Protein 5H28 (pdb70)

InterPro domains:
  IPR000648 Oxysterol-binding protein [PF01237] (800-1177)
  IPR000648 Oxysterol-binding protein [PTHR10972] (283-1175)
  IPR001849 Pleckstrin homology domain [PF00169] (283-379)
  IPR001849 Pleckstrin homology domain [PS50003] (281-379)
  IPR001849 Pleckstrin homology domain [SM00233] (282-381)
  IPR002110 Ankyrin repeat [PF00023] (197-227)
  IPR002110 Ankyrin repeat [PF13637] (85-117)
  IPR002110 Ankyrin repeat [PS50088] (96-118)
  IPR002110 Ankyrin repeat [PS50088] (196-228)
  IPR002110 Ankyrin repeat [SM00248] (96-124)
  IPR002110 Ankyrin repeat [SM00248] (196-225)
  IPR011993 PH-like domain superfamily [G3DSA:2.30.29.30] (284-388)
  IPR018494 Oxysterol-binding protein, conserved site [PS01013] (898-908)
  IPR036770 Ankyrin repeat-containing domain superfamily [G3DSA:1.25.40.20] (16-152)
  IPR036770 Ankyrin repeat-containing domain superfamily [G3DSA:1.25.40.20] (178-266)
  IPR036770 Ankyrin repeat-containing domain superfamily [SSF48403] (22-242)
  IPR037239 Oxysterol-binding protein superfamily [SSF144000] (794-1188)

GO terms:
  GO:0071561 nucleus-vacuole junction (C, IDA)
  GO:0000138 Golgi trans cisterna (C, IDA)
  GO:0005635 nuclear envelope (C, IDA)
  GO:0005769 early endosome (C, IDA)
  GO:0005783 endoplasmic reticulum (C, IDA)
  GO:0008289 lipid binding (F, IDA)
  GO:0015918 sterol transport (P, IDA)
  GO:0120015 sterol transfer activity (F, IDA)
  GO:0034727 piecemeal microautophagy of the nucleus (P, IGI)
  GO:0015918 sterol transport (P, IGI)
  GO:0030011 maintenance of cell polarity (P, IGI)
  GO:0006887 exocytosis (P, IGI)
  GO:0006897 endocytosis (P, IGI)
  GO:0000139 Golgi membrane (C, EXP)
  GO:0005640 nuclear outer membrane (C, EXP)
  GO:0005774 vacuolar membrane (C, EXP)
  GO:0005789 endoplasmic reticulum membrane (C, EXP)
  GO:0005515 protein binding (F, IPI)

B-factor: mean 14.27, std 8.03, range [3.85, 65.85]

Nearest PDB structures (foldseek):
  5h28-assembly1_A  TM=1.004E+00  e=1.445E-38  Saccharomyces cerevisiae S288C
  5h2c-assembly1_A  TM=9.234E-01  e=1.841E-28  Saccharomyces cerevisiae S288C
  5h2a-assembly3_B  TM=9.478E-01  e=2.230E-23  Kluyveromyces lactis NRRL Y-1140
  5h2a-assembly3_A  TM=9.270E-01  e=1.848E-23  Kluyveromyces lactis NRRL Y-1140
  3b95-assembly2_B  TM=4.350E-01  e=4.365E-05  Homo sapiens

Foldseek 3Di:
DLVVVLVVLLVQQQVADQVSNVVCCLPPLDDLPDPSSVVNLLCSLLSNLVHHDPVNNVCCCVQAADPVDDDSNRHHHQQQRQDPQQDGSLLSNQLVVVLVVNVVLLPDPQHAQCRAGNVRDGSLVNHPPVVSSVVNVVSLVVVLLVLLVQCCVCVVVVPVVSNCVSLVRPNCVPSPDQLAQRPPPQWHPLLVVLLVLVVVVNVVSLVSDHAQQRAGPVRDGSLVNQPPDDDQDCVVVVVCNSSNVSNVVSVVSNVVVPDHDDD

Secondary structure (DSSP, 8-state):
-HHHHHHHHHHHHHHT-HHHHHHHHHHHS--TT-HHHHHHHHTHHHHHHHHS-HHHHHHHHHHHT-TTS--TT-----TT---TTS--HHHHHHHTT-HHHHHHHHTSTT--TT---TTS--GGGG-SSHHHHHHHHHHHHHHHHHHHHHHHHHHHTT-HHHHHHHHT-TTHHHH--TTSPPTTT---HHHHHHHHT-HHHHHHHHHTT--TT---TTS--GGGGS--------TT-GGGHHHHHHHHHHHHHHHH--S----

Organism: Saccharomyces cerevisiae (strain ATCC 204508 / S288c) (NCBI:txid559292)

Solvent-accessible surface area: 14180 Å² total; per-residue (Å²): 94,80,99,108,11,80,124,57,0,15,79,8,1,134,128,23,44,18,90,64,0,54,70,23,0,114,120,91,4,88,76,80,119,41,86,45,5,42,83,4,3,70,46,0,5,8,32,0,0,79,48,2,59,65,66,2,0,95,55,0,6,91,64,2,16,43,111,127,72,134,34,62,8,92,19,84,8,71,2,26,35,112,36,113,93,0,13,4,0,2,2,25,0,0,140,75,55,50,21,76,0,0,26,31,0,12,94,25,133,80,5,23,5,14,25,84,9,90,77,141,59,41,1,38,98,36,16,175,62,135,109,11,13,96,41,6,97,75,62,42,56,68,57,51,55,113,2,6,102,68,10,33,64,1,20,97,112,103,64,56,49,56,0,80,76,4,40,84,28,95,15,7,70,130,26,22,82,18,13,23,121,24,92,135,68,18,32,2,8,2,1,49,7,1,87,138,87,20,14,109,0,0,96,23,0,27,126,61,39,0,3,7,69,32,130,11,128,126,34,84,34,0,58,69,43,8,149,182,30,121,80,95,85,67,58,134,38,96,182,33,31,74,1,2,66,1,49,72,17,0,50,134,11,50,174,101,39,109,106,90,54,134,141

Radius of gyration: 24.13 Å; Cα contacts (8 Å, |Δi|>4): 314; chains: 1; bounding box: 48×74×37 Å

CATH classification: 1.25.40.20 (+1 more: 1.25.40.20)

Sequence (263 aa):
SKPLLKLKLLDALRQGSFPNLQDLLKKQFQPLDDPNVQQVLHLMLHYAVQVAPMAVIKEIVHHWVSTTNTTFLNIHLDLNERDSNGNTPLHIAAYQSRGDIVAFLLDQPTINDCVLNNSHLQAIEMCKNLNIAQMMQVKRSTYVAETAQEFRTAFNNRDFGHLESILSSPRNAELLDINGMDPETGDTVLHEFVKKRDVIMCRWLLEHGADPFKRDRKGKLPIELVRKVNENDTATNTKIAIDIELKKLLERATREQSVIDVT

Structure (mmCIF, N/CA/C/O backbone):
data_5H28
#
_entry.id   5H28
#
_cell.length_a   29.465
_cell.length_b   72.202
_cell.length_c   49.008
_cell.angle_alpha   90.00
_cell.angle_beta   93.53
_cell.angle_gamma   90.00
#
_symmetry.space_group_name_H-M   'P 1 21 1'
#
loop_
_entity.id
_entity.type
_entity.pdbx_description
1 polymer 'Oxysterol-binding protein homolog 1'
2 water water
#
loop_
_atom_site.group_PDB
_atom_site.id
_atom_site.type_symbol
_atom_site.label_atom_id
_atom_site.label_alt_id
_atom_site.label_comp_id
_atom_site.label_asym_id
_atom_site.label_entity_id
_atom_site.label_seq_id
_atom_site.pdbx_PDB_ins_code
_atom_site.Cartn_x
_atom_site.Cartn_y
_atom_site.Cartn_z
_atom_site.occupancy
_atom_site.B_iso_or_equiv
_atom_site.auth_seq_id
_atom_site.auth_comp_id
_atom_site.auth_asym_id
_atom_site.auth_atom_id
_atom_site.pdbx_PDB_model_num
ATOM 1 N N . SER A 1 1 ? 5.047 33.275 -8.374 1.00 31.68 12 SER A N 1
ATOM 2 C CA . SER A 1 1 ? 4.745 33.582 -6.955 1.00 29.82 12 SER A CA 1
ATOM 3 C C . SER A 1 1 ? 5.486 32.648 -6.009 1.00 28.67 12 SER A C 1
ATOM 4 O O . SER A 1 1 ? 5.858 33.042 -4.903 1.00 27.37 12 SER A O 1
ATOM 7 N N . LYS A 1 2 ? 5.685 31.402 -6.428 1.00 26.51 13 LYS A N 1
ATOM 8 C CA . LYS A 1 2 ? 6.410 30.451 -5.591 1.00 24.40 13 LYS A CA 1
ATOM 9 C C . LYS A 1 2 ? 7.867 30.890 -5.480 1.00 23.26 13 LYS A C 1
ATOM 10 O O . LYS A 1 2 ? 8.435 30.898 -4.389 1.00 20.69 13 LYS A O 1
ATOM 16 N N . PRO A 1 3 ? 8.498 31.250 -6.612 1.00 21.41 14 PRO A N 1
ATOM 17 C CA . PRO A 1 3 ? 9.896 31.687 -6.561 1.00 20.63 14 PRO A CA 1
ATOM 18 C C . PRO A 1 3 ? 10.051 32.875 -5.617 1.00 19.11 14 PRO A C 1
ATOM 19 O O . PRO A 1 3 ? 11.053 33.000 -4.915 1.00 18.08 14 PRO A O 1
ATOM 23 N N . LEU A 1 4 ? 9.049 33.747 -5.602 1.00 17.62 15 LEU A N 1
ATOM 24 C CA . LEU A 1 4 ? 9.088 34.914 -4.734 1.00 17.57 15 LEU A CA 1
ATOM 25 C C . LEU A 1 4 ? 9.025 34.480 -3.274 1.00 17.11 15 LEU A C 1
ATOM 26 O O . LEU A 1 4 ? 9.770 34.987 -2.437 1.00 16.28 15 LEU A O 1
ATOM 31 N N . LEU A 1 5 ? 8.145 33.533 -2.970 1.00 15.95 16 LEU A N 1
ATOM 32 C CA . LEU A 1 5 ? 8.011 33.047 -1.601 1.00 14.71 16 LEU A CA 1
ATOM 33 C C . LEU A 1 5 ? 9.276 32.343 -1.118 1.00 13.95 16 LEU A C 1
ATOM 34 O O . LEU A 1 5 ? 9.657 32.471 0.045 1.00 13.10 16 LEU A O 1
ATOM 39 N N . LYS A 1 6 ? 9.924 31.605 -2.013 1.00 13.73 17 LYS A N 1
ATOM 40 C CA . LYS A 1 6 ? 11.148 30.888 -1.674 1.00 13.55 17 LYS A CA 1
ATOM 41 C C . LYS A 1 6 ? 12.284 31.855 -1.352 1.00 13.47 17 LYS A C 1
ATOM 42 O O . LYS A 1 6 ? 13.001 31.676 -0.368 1.00 11.76 17 LYS A O 1
ATOM 48 N N . LEU A 1 7 ? 12.443 32.879 -2.184 1.00 12.16 18 LEU A N 1
ATOM 49 C CA . LEU A 1 7 ? 13.491 33.874 -1.980 1.00 12.22 18 LEU A CA 1
ATOM 50 C C . LEU A 1 7 ? 13.248 34.625 -0.672 1.00 10.89 18 LEU A C 1
ATOM 51 O O . LEU A 1 7 ? 14.184 34.912 0.076 1.00 11.81 18 LEU A O 1
ATOM 56 N N . LYS A 1 8 ? 11.983 34.939 -0.413 1.00 9.79 19 LYS A N 1
ATOM 57 C CA . LYS A 1 8 ? 11.574 35.651 0.793 1.00 10.09 19 LYS A CA 1
ATOM 58 C C . LYS A 1 8 ? 11.898 34.831 2.038 1.00 9.17 19 LYS A C 1
ATOM 59 O O . LYS A 1 8 ? 12.445 35.343 3.016 1.00 8.95 19 LYS A O 1
ATOM 65 N N . LEU A 1 9 ? 11.554 33.549 1.996 1.00 8.44 20 LEU A N 1
ATOM 66 C CA . LEU A 1 9 ? 11.798 32.669 3.127 1.00 8.86 20 LEU A CA 1
ATOM 67 C C . LEU A 1 9 ? 13.287 32.472 3.378 1.00 9.01 20 LEU A C 1
ATOM 68 O O . LEU A 1 9 ? 13.745 32.536 4.523 1.00 8.71 20 LEU A O 1
ATOM 73 N N . LEU A 1 10 ? 14.047 32.233 2.312 1.00 8.18 21 LEU A N 1
ATOM 74 C CA . LEU A 1 10 ? 15.483 32.039 2.452 1.00 8.34 21 LEU A CA 1
ATOM 75 C C . LEU A 1 10 ? 16.153 33.281 3.035 1.00 8.05 21 LEU A C 1
ATOM 76 O O . LEU A 1 10 ? 17.085 33.172 3.830 1.00 8.26 21 LEU A O 1
ATOM 81 N N . ASP A 1 11 ? 15.666 34.460 2.656 1.00 8.21 22 ASP A N 1
ATOM 82 C CA . ASP A 1 11 ? 16.241 35.708 3.147 1.00 9.19 22 ASP A CA 1
ATOM 83 C C . ASP A 1 11 ? 16.059 35.817 4.655 1.00 9.16 22 ASP A C 1
ATOM 84 O O . ASP A 1 11 ? 16.988 36.181 5.381 1.00 10.45 22 ASP A O 1
ATOM 89 N N . ALA A 1 12 ? 14.861 35.491 5.127 1.00 8.25 23 ALA A N 1
ATOM 90 C CA . ALA A 1 12 ? 14.568 35.546 6.554 1.00 8.46 23 ALA A CA 1
ATOM 91 C C . ALA A 1 12 ? 15.371 34.488 7.315 1.00 8.49 23 ALA A C 1
ATOM 92 O O . ALA A 1 12 ? 15.883 34.747 8.407 1.00 9.47 23 ALA A O 1
ATOM 94 N N . LEU A 1 13 ? 15.484 33.297 6.739 1.00 8.02 24 LEU A N 1
ATOM 95 C CA . LEU A 1 13 ? 16.224 32.228 7.394 1.00 7.50 24 LEU A CA 1
ATOM 96 C C . LEU A 1 13 ? 17.705 32.561 7.524 1.00 8.87 24 LEU A C 1
ATOM 97 O O . LEU A 1 13 ? 18.314 32.287 8.563 1.00 9.70 24 LEU A O 1
ATOM 102 N N . ARG A 1 14 ? 18.286 33.158 6.487 1.00 10.19 25 ARG A N 1
ATOM 103 C CA . ARG A 1 14 ? 19.700 33.513 6.533 1.00 12.57 25 ARG A CA 1
ATOM 104 C C . ARG A 1 14 ? 19.971 34.554 7.607 1.00 13.27 25 ARG A C 1
ATOM 105 O O . ARG A 1 14 ? 21.028 34.538 8.242 1.00 15.54 25 ARG A O 1
ATOM 113 N N . GLN A 1 15 ? 19.019 35.460 7.811 1.00 14.00 26 GLN A N 1
ATOM 114 C CA . GLN A 1 15 ? 19.181 36.496 8.821 1.00 15.69 26 GLN A CA 1
ATOM 115 C C . GLN A 1 15 ? 19.256 35.903 10.224 1.00 15.78 26 GLN A C 1
ATOM 116 O O . GLN A 1 15 ? 19.777 36.529 11.144 1.00 15.72 26 GLN A O 1
ATOM 122 N N . GLY A 1 16 ? 18.719 34.697 10.379 1.00 14.37 27 GLY A N 1
ATOM 123 C CA . GLY A 1 16 ? 18.789 33.996 11.651 1.00 13.54 27 GLY A CA 1
ATOM 124 C C . GLY A 1 16 ? 17.946 34.373 12.858 1.00 12.24 27 GLY A C 1
ATOM 125 O O . GLY A 1 16 ? 18.260 33.940 13.966 1.00 14.60 27 GLY A O 1
ATOM 126 N N . SER A 1 17 ? 16.893 35.161 12.679 1.00 11.08 28 SER A N 1
ATOM 127 C CA . SER A 1 17 ? 16.041 35.533 13.807 1.00 9.58 28 SER A CA 1
ATOM 128 C C . SER A 1 17 ? 14.714 34.783 13.766 1.00 9.46 28 SER A C 1
ATOM 129 O O . SER A 1 17 ? 13.931 34.959 12.833 1.00 10.66 28 SER A O 1
ATOM 132 N N . PHE A 1 18 ? 14.446 33.947 14.767 1.00 9.46 29 PHE A N 1
ATOM 133 C CA . PHE A 1 18 ? 13.178 33.230 14.761 1.00 9.86 29 PHE A CA 1
ATOM 134 C C . PHE A 1 18 ? 12.002 34.187 14.949 1.00 11.07 29 PHE A C 1
ATOM 135 O O . PHE A 1 18 ? 10.994 34.070 14.260 1.00 8.58 29 PHE A O 1
ATOM 143 N N . PRO A 1 19 ? 12.105 35.141 15.892 1.00 10.86 30 PRO A N 1
ATOM 144 C CA . PRO A 1 19 ? 10.982 36.066 16.073 1.00 11.73 30 PRO A CA 1
ATOM 145 C C . PRO A 1 19 ? 10.602 36.757 14.760 1.00 10.63 30 PRO A C 1
ATOM 146 O O . PRO A 1 19 ? 9.420 36.925 14.451 1.00 11.27 30 PRO A O 1
ATOM 150 N N . ASN A 1 20 ? 11.612 37.147 13.988 1.00 10.70 31 ASN A N 1
ATOM 151 C CA . ASN A 1 20 ? 11.386 37.807 12.703 1.00 10.81 31 ASN A CA 1
ATOM 152 C C . ASN A 1 20 ? 10.727 36.853 11.705 1.00 10.44 31 ASN A C 1
ATOM 153 O O . ASN A 1 20 ? 9.834 37.243 10.952 1.00 10.83 31 ASN A O 1
ATOM 158 N N . LEU A 1 21 ? 11.178 35.601 11.701 1.00 9.28 32 LEU A N 1
ATOM 159 C CA . LEU A 1 21 ? 10.622 34.587 10.810 1.00 8.39 32 LEU A CA 1
ATOM 160 C C . LEU A 1 21 ? 9.148 34.358 11.138 1.00 9.74 32 LEU A C 1
ATOM 161 O O . LEU A 1 21 ? 8.301 34.303 10.249 1.00 10.27 32 LEU A O 1
ATOM 166 N N . GLN A 1 22 ? 8.857 34.226 12.428 1.00 10.34 33 GLN A N 1
ATOM 167 C CA . GLN A 1 22 ? 7.502 33.993 12.907 1.00 14.06 33 GLN A CA 1
ATOM 168 C C . GLN A 1 22 ? 6.560 35.098 12.437 1.00 14.17 33 GLN A C 1
ATOM 169 O O . GLN A 1 22 ? 5.449 34.826 11.975 1.00 14.72 33 GLN A O 1
ATOM 175 N N . ASP A 1 23 ? 7.009 36.344 12.545 1.00 13.93 34 ASP A N 1
ATOM 176 C CA . ASP A 1 23 ? 6.195 37.474 12.122 1.00 15.79 34 ASP A CA 1
ATOM 177 C C . ASP A 1 23 ? 6.027 37.490 10.605 1.00 14.23 34 ASP A C 1
ATOM 178 O O . ASP A 1 23 ? 4.950 37.796 10.096 1.00 14.19 34 ASP A O 1
ATOM 183 N N . LEU A 1 24 ? 7.092 37.152 9.887 1.00 12.85 35 LEU A N 1
ATOM 184 C CA . LEU A 1 24 ? 7.064 37.124 8.430 1.00 12.53 35 LEU A CA 1
ATOM 185 C C . LEU A 1 24 ? 6.020 36.123 7.934 1.00 13.00 35 LEU A C 1
ATOM 186 O O . LEU A 1 24 ? 5.218 36.428 7.049 1.00 11.29 35 LEU A O 1
ATOM 191 N N . LEU A 1 25 ? 6.031 34.927 8.509 1.00 12.51 36 LEU A N 1
ATOM 192 C CA . LEU A 1 25 ? 5.078 33.891 8.125 1.00 13.70 36 LEU A CA 1
ATOM 193 C C . LEU A 1 25 ? 3.655 34.310 8.480 1.00 14.42 36 LEU A C 1
ATOM 194 O O . LEU A 1 25 ? 2.727 34.153 7.686 1.00 12.22 36 LEU A O 1
ATOM 199 N N . LYS A 1 26 ? 3.495 34.852 9.680 1.00 14.09 37 LYS A N 1
ATOM 200 C CA . LYS A 1 26 ? 2.195 35.283 10.169 1.00 16.86 37 LYS A CA 1
ATOM 201 C C . LYS A 1 26 ? 1.544 36.362 9.303 1.00 17.13 37 LYS A C 1
ATOM 202 O O . LYS A 1 26 ? 0.326 36.373 9.141 1.00 19.27 37 LYS A O 1
ATOM 208 N N . LYS A 1 27 ? 2.348 37.257 8.736 1.00 17.32 38 LYS A N 1
ATOM 209 C CA . LYS A 1 27 ? 1.806 38.343 7.919 1.00 18.78 38 LYS A CA 1
ATOM 210 C C . LYS A 1 27 ? 1.933 38.204 6.403 1.00 18.18 38 LYS A C 1
ATOM 211 O O . LYS A 1 27 ? 1.086 38.705 5.661 1.00 19.71 38 LYS A O 1
ATOM 217 N N . GLN A 1 28 ? 2.976 37.529 5.932 1.00 17.49 39 GLN A N 1
ATOM 218 C CA . GLN A 1 28 ? 3.171 37.401 4.493 1.00 17.76 39 GLN A CA 1
ATOM 219 C C . GLN A 1 28 ? 2.871 36.040 3.879 1.00 17.91 39 GLN A C 1
ATOM 220 O O . GLN A 1 28 ? 2.592 35.949 2.683 1.00 18.72 39 GLN A O 1
ATOM 226 N N . PHE A 1 29 ? 2.922 34.981 4.677 1.00 17.60 40 PHE A N 1
ATOM 227 C CA . PHE A 1 29 ? 2.609 33.657 4.149 1.00 18.89 40 PHE A CA 1
ATOM 228 C C . PHE A 1 29 ? 1.140 33.345 4.395 1.00 20.07 40 PHE A C 1
ATOM 229 O O . PHE A 1 29 ? 0.791 32.447 5.158 1.00 21.20 40 PHE A O 1
ATOM 237 N N . GLN A 1 30 ? 0.290 34.119 3.730 1.00 22.66 41 GLN A N 1
ATOM 238 C CA . GLN A 1 30 ? -1.155 33.989 3.833 1.00 24.63 41 GLN A CA 1
ATOM 239 C C . GLN A 1 30 ? -1.719 34.169 2.422 1.00 24.54 41 GLN A C 1
ATOM 240 O O . GLN A 1 30 ? -1.100 34.822 1.585 1.00 24.61 41 GLN A O 1
ATOM 246 N N . PRO A 1 31 ? -2.903 33.598 2.136 1.00 24.05 42 PRO A N 1
ATOM 247 C CA . PRO A 1 31 ? -3.731 32.796 3.041 1.00 24.22 42 PRO A CA 1
ATOM 248 C C . PRO A 1 31 ? -3.243 31.356 3.151 1.00 23.50 42 PRO A C 1
ATOM 249 O O . PRO A 1 31 ? -2.323 30.947 2.443 1.00 24.45 42 PRO A O 1
ATOM 253 N N . LEU A 1 32 ? -3.873 30.591 4.037 1.00 23.70 43 LEU A N 1
ATOM 254 C CA . LEU A 1 32 ? -3.504 29.198 4.256 1.00 23.18 43 LEU A CA 1
ATOM 255 C C . LEU A 1 32 ? -3.879 28.307 3.076 1.00 23.06 43 LEU A C 1
ATOM 256 O O . LEU A 1 32 ? -3.315 27.224 2.910 1.00 22.62 43 LEU A O 1
ATOM 261 N N . ASP A 1 33 ? -4.820 28.757 2.252 1.00 21.77 44 ASP A N 1
ATOM 262 C CA . ASP A 1 33 ? -5.254 27.953 1.117 1.00 20.67 44 ASP A CA 1
ATOM 263 C C . ASP A 1 33 ? -4.554 28.259 -0.202 1.00 19.87 44 ASP A C 1
ATOM 264 O O . ASP A 1 33 ? -5.014 27.843 -1.264 1.00 19.59 44 ASP A O 1
ATOM 269 N N . ASP A 1 34 ? -3.443 28.987 -0.141 1.00 18.93 45 ASP A N 1
ATOM 270 C CA . ASP A 1 34 ? -2.694 29.290 -1.355 1.00 18.60 45 ASP A CA 1
ATOM 271 C C . ASP A 1 34 ? -1.719 28.135 -1.567 1.00 17.68 45 ASP A C 1
ATOM 272 O O . ASP A 1 34 ? -0.886 27.854 -0.707 1.00 15.77 45 ASP A O 1
ATOM 277 N N . PRO A 1 35 ? -1.815 27.448 -2.715 1.00 16.40 46 PRO A N 1
ATOM 278 C CA . PRO A 1 35 ? -0.940 26.315 -3.033 1.00 15.68 46 PRO A CA 1
ATOM 279 C C . PRO A 1 35 ? 0.553 26.616 -2.918 1.00 14.97 46 PRO A C 1
ATOM 280 O O . PRO A 1 35 ? 1.312 25.823 -2.361 1.00 13.12 46 PRO A O 1
ATOM 284 N N . ASN A 1 36 ? 0.971 27.758 -3.454 1.00 15.80 47 ASN A N 1
ATOM 285 C CA . ASN A 1 36 ? 2.377 28.139 -3.409 1.00 15.24 47 ASN A CA 1
ATOM 286 C C . ASN A 1 36 ? 2.842 28.340 -1.979 1.00 14.74 47 ASN A C 1
ATOM 287 O O . ASN A 1 36 ? 3.942 27.924 -1.614 1.00 14.09 47 ASN A O 1
ATOM 292 N N . VAL A 1 37 ? 2.004 28.983 -1.174 1.00 12.22 48 VAL A N 1
ATOM 293 C CA . VAL A 1 37 ? 2.324 29.220 0.226 1.00 11.59 48 VAL A CA 1
ATOM 294 C C . VAL A 1 37 ? 2.540 27.885 0.927 1.00 11.24 48 VAL A C 1
ATOM 295 O O . VAL A 1 37 ? 3.526 27.698 1.635 1.00 10.47 48 VAL A O 1
ATOM 299 N N . GLN A 1 38 ? 1.616 26.955 0.714 1.00 10.13 49 GLN A N 1
ATOM 300 C CA . GLN A 1 38 ? 1.708 25.634 1.320 1.00 10.66 49 GLN A CA 1
ATOM 301 C C . GLN A 1 38 ? 2.951 24.876 0.864 1.00 8.76 49 GLN A C 1
ATOM 302 O O . GLN A 1 38 ? 3.671 24.304 1.676 1.00 8.14 49 GLN A O 1
ATOM 308 N N . GLN A 1 39 ? 3.204 24.878 -0.439 1.00 9.76 50 GLN A N 1
ATOM 309 C CA . GLN A 1 39 ? 4.347 24.163 -0.979 1.00 10.92 50 GLN A CA 1
ATOM 310 C C . GLN A 1 39 ? 5.687 24.653 -0.447 1.00 10.59 50 GLN A C 1
ATOM 311 O O . GLN A 1 39 ? 6.577 23.847 -0.172 1.00 9.72 50 GLN A O 1
ATOM 317 N N . VAL A 1 40 ? 5.837 25.965 -0.301 1.00 8.79 51 VAL A N 1
ATOM 318 C CA . VAL A 1 40 ? 7.087 26.513 0.208 1.00 8.90 51 VAL A CA 1
ATOM 319 C C . VAL A 1 40 ? 7.232 26.240 1.703 1.00 7.55 51 VAL A C 1
ATOM 320 O O . VAL A 1 40 ? 8.332 25.953 2.177 1.00 8.48 51 VAL A O 1
ATOM 324 N N . LEU A 1 41 ? 6.129 26.328 2.446 1.00 8.07 52 LEU A N 1
ATOM 325 C CA . LEU A 1 41 ? 6.167 26.061 3.882 1.00 8.96 52 LEU A CA 1
ATOM 326 C C . LEU A 1 41 ? 6.566 24.611 4.144 1.00 8.69 52 LEU A C 1
ATOM 327 O O . LEU A 1 41 ? 7.284 24.331 5.102 1.00 8.68 52 LEU A O 1
ATOM 332 N N . HIS A 1 42 ? 6.105 23.691 3.297 1.00 7.37 53 HIS A N 1
ATOM 333 C CA . HIS A 1 42 ? 6.451 22.278 3.450 1.00 9.09 53 HIS A CA 1
ATOM 334 C C . HIS A 1 42 ? 7.954 22.041 3.295 1.00 8.30 53 HIS A C 1
ATOM 335 O O . HIS A 1 42 ? 8.484 21.049 3.789 1.00 9.02 53 HIS A O 1
ATOM 342 N N . LEU A 1 43 ? 8.640 22.947 2.606 1.00 8.27 54 LEU A N 1
ATOM 343 C CA . LEU A 1 43 ? 10.080 22.804 2.407 1.00 7.86 54 LEU A CA 1
ATOM 344 C C . LEU A 1 43 ? 10.887 23.722 3.316 1.00 7.13 54 LEU A C 1
ATOM 345 O O . LEU A 1 43 ? 12.108 23.792 3.209 1.00 6.88 54 LEU A O 1
ATOM 350 N N . MET A 1 44 ? 10.209 24.414 4.228 1.00 6.43 55 MET A N 1
ATOM 351 C CA . MET A 1 44 ? 10.902 25.331 5.119 1.00 7.31 55 MET A CA 1
ATOM 352 C C . MET A 1 44 ? 12.003 24.688 5.954 1.00 6.87 55 MET A C 1
ATOM 353 O O . MET A 1 44 ? 13.079 25.266 6.107 1.00 5.99 55 MET A O 1
ATOM 358 N N . LEU A 1 45 ? 11.751 23.499 6.491 1.00 5.23 56 LEU A N 1
ATOM 359 C CA . LEU A 1 45 ? 12.770 22.838 7.295 1.00 6.23 56 LEU A CA 1
ATOM 360 C C . LEU A 1 45 ? 13.985 22.480 6.436 1.00 5.48 56 LEU A C 1
ATOM 361 O O . LEU A 1 45 ? 15.120 22.550 6.910 1.00 6.29 56 LEU A O 1
ATOM 366 N N . HIS A 1 46 ? 13.752 22.104 5.178 1.00 6.10 57 HIS A N 1
ATOM 367 C CA . HIS A 1 46 ? 14.858 21.790 4.275 1.00 6.25 57 HIS A CA 1
ATOM 368 C C . HIS A 1 46 ? 15.714 23.039 4.108 1.00 6.28 57 HIS A C 1
ATOM 369 O O . HIS A 1 46 ? 16.938 22.996 4.234 1.00 6.72 57 HIS A O 1
ATOM 376 N N . TYR A 1 47 ? 15.060 24.155 3.809 1.00 6.21 58 TYR A N 1
ATOM 377 C CA . TYR A 1 47 ? 15.782 25.399 3.603 1.00 4.88 58 TYR A CA 1
ATOM 378 C C . TYR A 1 47 ? 16.477 25.885 4.866 1.00 5.66 58 TYR A C 1
ATOM 379 O O . TYR A 1 47 ? 17.564 26.451 4.797 1.00 7.20 58 TYR A O 1
ATOM 388 N N . ALA A 1 48 ? 15.860 25.659 6.020 1.00 5.41 59 ALA A N 1
ATOM 389 C CA . ALA A 1 48 ? 16.463 26.086 7.274 1.00 5.63 59 ALA A CA 1
ATOM 390 C C . ALA A 1 48 ? 17.727 25.284 7.541 1.00 5.52 59 ALA A C 1
ATOM 391 O O . ALA A 1 48 ? 18.726 25.830 8.001 1.00 5.90 59 ALA A O 1
ATOM 393 N N . VAL A 1 49 ? 17.684 23.985 7.258 1.00 6.03 60 VAL A N 1
ATOM 394 C CA . VAL A 1 49 ? 18.854 23.139 7.462 1.00 7.54 60 VAL A CA 1
ATOM 395 C C . VAL A 1 49 ? 20.006 23.626 6.583 1.00 8.01 60 VAL A C 1
ATOM 396 O O . VAL A 1 49 ? 21.175 23.510 6.952 1.00 10.01 60 VAL A O 1
ATOM 400 N N . GLN A 1 50 ? 19.678 24.195 5.431 1.00 8.21 61 GLN A N 1
ATOM 401 C CA . GLN A 1 50 ? 20.711 24.672 4.527 1.00 7.88 61 GLN A CA 1
ATOM 402 C C . GLN A 1 50 ? 21.324 26.023 4.872 1.00 9.33 61 GLN A C 1
ATOM 403 O O . GLN A 1 50 ? 22.505 26.245 4.610 1.00 10.68 61 GLN A O 1
ATOM 409 N N . VAL A 1 51 ? 20.547 26.921 5.473 1.00 7.46 62 VAL A N 1
ATOM 410 C CA . VAL A 1 51 ? 21.071 28.258 5.744 1.00 8.81 62 VAL A CA 1
ATOM 411 C C . VAL A 1 51 ? 20.944 28.862 7.139 1.00 8.05 62 VAL A C 1
ATOM 412 O O . VAL A 1 51 ? 21.677 29.798 7.469 1.00 10.43 62 VAL A O 1
ATOM 416 N N . ALA A 1 52 ? 20.044 28.337 7.962 1.00 8.05 63 ALA A N 1
ATOM 417 C CA . ALA A 1 52 ? 19.798 28.919 9.279 1.00 7.89 63 ALA A CA 1
ATOM 418 C C . ALA A 1 52 ? 20.598 28.404 10.470 1.00 6.50 63 ALA A C 1
ATOM 419 O O . ALA A 1 52 ? 21.128 27.296 10.449 1.00 7.72 63 ALA A O 1
ATOM 421 N N . PRO A 1 53 ? 20.698 29.227 11.530 1.00 7.28 64 PRO A N 1
ATOM 422 C CA . PRO A 1 53 ? 21.422 28.867 12.751 1.00 7.66 64 PRO A CA 1
ATOM 423 C C . PRO A 1 53 ? 20.640 27.784 13.490 1.00 7.43 64 PRO A C 1
ATOM 424 O O . PRO A 1 53 ? 19.427 27.651 13.315 1.00 6.80 64 PRO A O 1
ATOM 428 N N . MET A 1 54 ? 21.340 27.015 14.312 1.00 7.54 65 MET A N 1
ATOM 429 C CA . MET A 1 54 ? 20.721 25.951 15.089 1.00 7.83 65 MET A CA 1
ATOM 430 C C . MET A 1 54 ? 19.507 26.438 15.881 1.00 8.98 65 MET A C 1
ATOM 431 O O . MET A 1 54 ? 18.487 25.749 15.955 1.00 7.66 65 MET A O 1
ATOM 436 N N . ALA A 1 55 ? 19.621 27.621 16.479 1.00 8.72 66 ALA A N 1
ATOM 437 C CA . ALA A 1 55 ? 18.530 28.177 17.272 1.00 8.70 66 ALA A CA 1
ATOM 438 C C . ALA A 1 55 ? 17.233 28.257 16.473 1.00 7.60 66 ALA A C 1
ATOM 439 O O . ALA A 1 55 ? 16.159 27.931 16.982 1.00 8.88 66 ALA A O 1
ATOM 441 N N . VAL A 1 56 ? 17.339 28.686 15.219 1.00 7.61 67 VAL A N 1
ATOM 442 C CA . VAL A 1 56 ? 16.173 28.810 14.352 1.00 6.90 67 VAL A CA 1
ATOM 443 C C . VAL A 1 56 ? 15.610 27.441 13.983 1.00 7.66 67 VAL A C 1
ATOM 444 O O . VAL A 1 56 ? 14.397 27.233 14.005 1.00 6.36 67 VAL A O 1
ATOM 448 N N . ILE A 1 57 ? 16.487 26.508 13.636 1.00 7.19 68 ILE A N 1
ATOM 449 C CA . ILE A 1 57 ? 16.041 25.167 13.293 1.00 7.36 68 ILE A CA 1
ATOM 450 C C . ILE A 1 57 ? 15.292 24.551 14.474 1.00 6.76 68 ILE A C 1
ATOM 451 O O . ILE A 1 57 ? 14.233 23.936 14.305 1.00 6.87 68 ILE A O 1
ATOM 456 N N . LYS A 1 58 ? 15.829 24.728 15.676 1.00 6.73 69 LYS A N 1
ATOM 457 C CA . LYS A 1 58 ? 15.174 24.178 16.849 1.00 8.31 69 LYS A CA 1
ATOM 458 C C . LYS A 1 58 ? 13.792 24.783 17.072 1.00 7.09 69 LYS A C 1
ATOM 459 O O . LYS A 1 58 ? 12.839 24.065 17.375 1.00 6.83 69 LYS A O 1
ATOM 465 N N . GLU A 1 59 ? 13.683 26.101 16.939 1.00 7.02 70 GLU A N 1
ATOM 466 C CA . GLU A 1 59 ? 12.400 26.765 17.135 1.00 5.88 70 GLU A CA 1
ATOM 467 C C . GLU A 1 59 ? 11.369 26.295 16.114 1.00 6.81 70 GLU A C 1
ATOM 468 O O . GLU A 1 59 ? 10.204 26.104 16.448 1.00 7.41 70 GLU A O 1
ATOM 474 N N . ILE A 1 60 ? 11.794 26.114 14.867 1.00 6.64 71 ILE A N 1
ATOM 475 C CA . ILE A 1 60 ? 10.883 25.654 13.827 1.00 5.98 71 ILE A CA 1
ATOM 476 C C . ILE A 1 60 ? 10.317 24.284 14.194 1.00 6.13 71 ILE A C 1
ATOM 477 O O . ILE A 1 60 ? 9.111 24.056 14.127 1.00 7.11 71 ILE A O 1
ATOM 482 N N . VAL A 1 61 ? 11.196 23.376 14.603 1.00 6.29 72 VAL A N 1
ATOM 483 C CA . VAL A 1 61 ? 10.775 22.032 14.965 1.00 6.50 72 VAL A CA 1
ATOM 484 C C . VAL A 1 61 ? 9.898 21.984 16.214 1.00 8.42 72 VAL A C 1
ATOM 485 O O . VAL A 1 61 ? 8.860 21.322 16.222 1.00 7.96 72 VAL A O 1
ATOM 489 N N . HIS A 1 62 ? 10.297 22.691 17.264 1.00 9.33 73 HIS A N 1
ATOM 490 C CA . HIS A 1 62 ? 9.516 22.676 18.493 1.00 9.85 73 HIS A CA 1
ATOM 491 C C . HIS A 1 62 ? 8.182 23.400 18.383 1.00 11.02 73 HIS A C 1
ATOM 492 O O . HIS A 1 62 ? 7.235 23.071 19.099 1.00 12.88 73 HIS A O 1
ATOM 499 N N . HIS A 1 63 ? 8.097 24.369 17.479 1.00 9.43 74 HIS A N 1
ATOM 500 C CA . HIS A 1 63 ? 6.860 25.124 17.292 1.00 9.56 74 HIS A CA 1
ATOM 501 C C . HIS A 1 63 ? 5.843 24.482 16.360 1.00 10.52 74 HIS A C 1
ATOM 502 O O . HIS A 1 63 ? 4.651 24.447 16.665 1.00 13.12 74 HIS A O 1
ATOM 509 N N . TRP A 1 64 ? 6.316 23.959 15.234 1.00 9.81 75 TRP A N 1
ATOM 510 C CA . TRP A 1 64 ? 5.402 23.447 14.220 1.00 9.04 75 TRP A CA 1
ATOM 511 C C . TRP A 1 64 ? 5.374 21.983 13.795 1.00 9.45 75 TRP A C 1
ATOM 512 O O . TRP A 1 64 ? 4.755 21.656 12.781 1.00 9.52 75 TRP A O 1
ATOM 523 N N . VAL A 1 65 ? 6.004 21.100 14.560 1.00 10.54 76 VAL A N 1
ATOM 524 C CA . VAL A 1 65 ? 6.017 19.685 14.205 1.00 10.34 76 VAL A CA 1
ATOM 525 C C . VAL A 1 65 ? 5.025 18.810 14.989 1.00 12.16 76 VAL A C 1
ATOM 526 O O . VAL A 1 65 ? 4.306 18.005 14.394 1.00 14.01 76 VAL A O 1
ATOM 530 N N . SER A 1 66 ? 4.972 18.970 16.307 1.00 14.39 77 SER A N 1
ATOM 531 C CA . SER A 1 66 ? 4.077 18.162 17.136 1.00 14.45 77 SER A CA 1
ATOM 532 C C . SER A 1 66 ? 2.594 18.366 16.825 1.00 13.84 77 SER A C 1
ATOM 533 O O . SER A 1 66 ? 2.067 19.477 16.924 1.00 13.02 77 SER A O 1
ATOM 536 N N . THR A 1 67 ? 1.924 17.275 16.467 1.00 15.03 78 THR A N 1
ATOM 537 C CA . THR A 1 67 ? 0.507 17.311 16.121 1.00 15.53 78 THR A CA 1
ATOM 538 C C . THR A 1 67 ? -0.421 17.607 17.295 1.00 15.52 78 THR A C 1
ATOM 539 O O . THR A 1 67 ? -1.590 17.941 17.094 1.00 15.10 78 THR A O 1
ATOM 543 N N . THR A 1 68 ? 0.092 17.495 18.517 1.00 14.69 79 THR A N 1
ATOM 544 C CA . THR A 1 68 ? -0.728 17.758 19.698 1.00 14.40 79 THR A CA 1
ATOM 545 C C . THR A 1 68 ? -0.883 19.251 19.969 1.00 14.63 79 THR A C 1
ATOM 546 O O . THR A 1 68 ? -1.726 19.659 20.769 1.00 14.44 79 THR A O 1
ATOM 550 N N . ASN A 1 69 ? -0.069 20.065 19.308 1.00 14.94 80 ASN A N 1
ATOM 551 C CA . ASN A 1 69 ? -0.123 21.504 19.520 1.00 14.73 80 ASN A CA 1
ATOM 552 C C . ASN A 1 69 ? -0.713 22.285 18.358 1.00 14.45 80 ASN A C 1
ATOM 553 O O . ASN A 1 69 ? -0.362 22.069 17.202 1.00 16.50 80 ASN A O 1
ATOM 558 N N . THR A 1 70 ? -1.617 23.198 18.684 1.00 12.59 81 THR A N 1
ATOM 559 C CA . THR A 1 70 ? -2.242 24.057 17.692 1.00 11.46 81 THR A CA 1
ATOM 560 C C . THR A 1 70 ? -1.376 25.312 17.593 1.00 12.70 81 THR A C 1
ATOM 561 O O . THR A 1 70 ? -0.897 25.824 18.606 1.00 12.88 81 THR A O 1
ATOM 565 N N . THR A 1 71 ? -1.166 25.798 16.373 1.00 13.39 82 THR A N 1
ATOM 566 C CA . THR A 1 71 ? -0.346 26.989 16.153 1.00 16.68 82 THR A CA 1
ATOM 567 C C . THR A 1 71 ? -0.964 27.887 15.090 1.00 17.81 82 THR A C 1
ATOM 568 O O . THR A 1 71 ? -1.928 27.505 14.435 1.00 18.68 82 THR A O 1
ATOM 572 N N . PHE A 1 72 ? -0.393 29.076 14.908 1.00 20.30 83 PHE A N 1
ATOM 573 C CA . PHE A 1 72 ? -0.899 30.026 13.919 1.00 22.15 83 PHE A CA 1
ATOM 574 C C . PHE A 1 72 ? -0.609 29.543 12.500 1.00 22.43 83 PHE A C 1
ATOM 575 O O . PHE A 1 72 ? -1.364 29.829 11.566 1.00 23.70 83 PHE A O 1
ATOM 583 N N . LEU A 1 73 ? 0.498 28.821 12.350 1.00 21.37 84 LEU A N 1
ATOM 584 C CA . LEU A 1 73 ? 0.918 28.306 11.050 1.00 19.45 84 LEU A CA 1
ATOM 585 C C . LEU A 1 73 ? -0.159 27.414 10.447 1.00 19.36 84 LEU A C 1
ATOM 586 O O . LEU A 1 73 ? -0.325 27.361 9.229 1.00 18.08 84 LEU A O 1
ATOM 591 N N . ASN A 1 74 ? -0.887 26.716 11.314 1.00 18.82 85 ASN A N 1
ATOM 592 C CA . ASN A 1 74 ? -1.958 25.820 10.897 1.00 18.58 85 ASN A CA 1
ATOM 593 C C . ASN A 1 74 ? -1.521 24.756 9.902 1.00 17.26 85 ASN A C 1
ATOM 594 O O . ASN A 1 74 ? -2.256 24.397 8.979 1.00 17.21 85 ASN A O 1
ATOM 599 N N . ILE A 1 75 ? -0.311 24.258 10.108 1.00 16.79 86 ILE A N 1
ATOM 600 C CA . ILE A 1 75 ? 0.260 23.207 9.283 1.00 16.69 86 ILE A CA 1
ATOM 601 C C . ILE A 1 75 ? 1.235 22.471 10.177 1.00 14.60 86 ILE A C 1
ATOM 602 O O . ILE A 1 75 ? 2.056 23.097 10.845 1.00 15.76 86 ILE A O 1
ATOM 607 N N . HIS A 1 76 ? 1.142 21.151 10.218 1.00 11.82 87 HIS A N 1
ATOM 608 C CA . HIS A 1 76 ? 2.095 20.405 11.014 1.00 10.07 87 HIS A CA 1
ATOM 609 C C . HIS A 1 76 ? 3.191 19.924 10.086 1.00 11.45 87 HIS A C 1
ATOM 610 O O . HI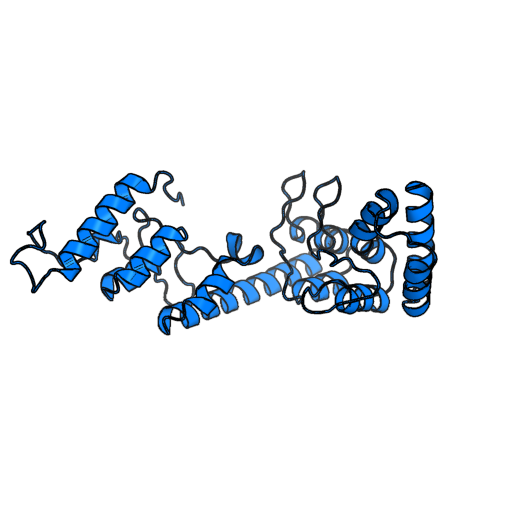S A 1 76 ? 3.000 19.005 9.285 1.00 13.70 87 HIS A O 1
ATOM 617 N N . LEU A 1 77 ? 4.339 20.586 10.185 1.00 8.55 88 LEU A N 1
ATOM 618 C CA . LEU A 1 77 ? 5.484 20.257 9.357 1.00 8.32 88 LEU A CA 1
ATOM 619 C C . LEU A 1 77 ? 5.925 18.828 9.602 1.00 7.88 88 LEU A C 1
ATOM 620 O O . LEU A 1 77 ? 5.960 18.354 10.742 1.00 9.25 88 LEU A O 1
ATOM 625 N N . ASP A 1 78 ? 6.242 18.142 8.512 1.00 8.03 89 ASP A N 1
ATOM 626 C CA . ASP A 1 78 ? 6.681 16.759 8.554 1.00 7.43 89 ASP A CA 1
ATOM 627 C C . ASP A 1 78 ? 8.198 16.744 8.685 1.00 7.46 89 ASP A C 1
ATOM 628 O O . ASP A 1 78 ? 8.912 17.240 7.814 1.00 7.00 89 ASP A O 1
ATOM 633 N N . LEU A 1 79 ? 8.691 16.185 9.781 1.00 7.45 90 LEU A N 1
ATOM 634 C CA . LEU A 1 79 ? 10.124 16.110 10.008 1.00 8.04 90 LEU A CA 1
ATOM 635 C C . LEU A 1 79 ? 10.771 15.262 8.913 1.00 7.21 90 LEU A C 1
ATOM 636 O O . LEU A 1 79 ? 11.955 15.408 8.613 1.00 8.24 90 LEU A O 1
ATOM 641 N N . ASN A 1 80 ? 9.970 14.392 8.303 1.00 6.86 91 ASN A N 1
ATOM 642 C CA . ASN A 1 80 ? 10.443 13.490 7.264 1.00 6.50 91 ASN A CA 1
ATOM 643 C C . ASN A 1 80 ? 9.947 13.832 5.862 1.00 6.09 91 ASN A C 1
ATOM 644 O O . ASN A 1 80 ? 9.878 12.962 4.993 1.00 7.80 91 ASN A O 1
ATOM 649 N N . GLU A 1 81 ? 9.607 15.102 5.654 1.00 6.18 92 GLU A N 1
ATOM 650 C CA . GLU A 1 81 ? 9.140 15.594 4.357 1.00 5.52 92 GLU A CA 1
ATOM 651 C C . GLU A 1 81 ? 10.160 15.258 3.269 1.00 6.40 92 GLU A C 1
ATOM 652 O O . GLU A 1 81 ? 11.352 15.484 3.448 1.00 5.84 92 GLU A O 1
ATOM 658 N N . ARG A 1 82 ? 9.699 14.728 2.141 1.00 5.80 93 ARG A N 1
ATOM 659 C CA . ARG A 1 82 ? 10.609 14.405 1.043 1.00 6.93 93 ARG A CA 1
ATOM 660 C C . ARG A 1 82 ? 10.483 15.454 -0.058 1.00 7.46 93 ARG A C 1
ATOM 661 O O . ARG A 1 82 ? 9.366 15.801 -0.461 1.00 8.59 93 ARG A O 1
ATOM 669 N N . ASP A 1 83 ? 11.617 15.970 -0.533 1.00 7.59 94 ASP A N 1
ATOM 670 C CA . ASP A 1 83 ? 11.595 16.955 -1.610 1.00 7.68 94 ASP A CA 1
ATOM 671 C C . ASP A 1 83 ? 11.551 16.236 -2.959 1.00 7.82 94 ASP A C 1
ATOM 672 O O . ASP A 1 83 ? 11.342 15.023 -3.003 1.00 8.29 94 ASP A O 1
ATOM 677 N N . SER A 1 84 ? 11.742 16.970 -4.051 1.00 7.74 95 SER A N 1
ATOM 678 C CA . SER A 1 84 ? 11.681 16.359 -5.376 1.00 8.65 95 SER A CA 1
ATOM 679 C C . SER A 1 84 ? 12.748 15.299 -5.644 1.00 9.16 95 SER A C 1
ATOM 680 O O . SER A 1 84 ? 12.623 14.525 -6.593 1.00 11.69 95 SER A O 1
ATOM 683 N N . ASN A 1 85 ? 13.799 15.271 -4.826 1.00 7.17 96 ASN A N 1
ATOM 684 C CA . ASN A 1 85 ? 14.857 14.270 -4.969 1.00 7.59 96 ASN A CA 1
ATOM 685 C C . ASN A 1 85 ? 14.608 13.124 -3.996 1.00 7.36 96 ASN A C 1
ATOM 686 O O . ASN A 1 85 ? 15.367 12.154 -3.953 1.00 6.88 96 ASN A O 1
ATOM 691 N N . GLY A 1 86 ? 13.545 13.248 -3.209 1.00 5.40 97 GLY A N 1
ATOM 692 C CA . GLY A 1 86 ? 13.228 12.229 -2.230 1.00 6.99 97 GLY A CA 1
ATOM 693 C C . GLY A 1 86 ? 14.012 12.458 -0.950 1.00 5.92 97 GLY A C 1
ATOM 694 O O . GLY A 1 86 ? 13.957 11.638 -0.035 1.00 6.76 97 GLY A O 1
ATOM 695 N N . ASN A 1 87 ? 14.743 13.569 -0.882 1.00 6.53 98 ASN A N 1
ATOM 696 C CA . ASN A 1 87 ? 15.535 13.881 0.305 1.00 5.98 98 ASN A CA 1
ATOM 697 C C . ASN A 1 87 ? 14.717 14.488 1.431 1.00 5.49 98 ASN A C 1
ATOM 698 O O . ASN A 1 87 ? 13.822 15.300 1.201 1.00 6.43 98 ASN A O 1
ATOM 703 N N . THR A 1 88 ? 15.059 14.093 2.652 1.00 6.07 99 THR A N 1
ATOM 704 C CA . THR A 1 88 ? 14.414 14.600 3.859 1.00 6.60 99 THR A CA 1
ATOM 705 C C . THR A 1 88 ? 15.380 15.619 4.451 1.00 5.62 99 THR A C 1
ATOM 706 O O . THR A 1 88 ? 16.511 15.748 3.984 1.00 4.82 99 THR A O 1
ATOM 710 N N . PRO A 1 89 ? 14.943 16.364 5.479 1.00 5.97 100 PRO A N 1
ATOM 711 C CA . PRO A 1 89 ? 15.842 17.344 6.089 1.00 4.84 100 PRO A CA 1
ATOM 712 C C . PRO A 1 89 ? 17.100 16.657 6.623 1.00 3.85 100 PRO A C 1
ATOM 713 O O . PRO A 1 89 ? 18.187 17.232 6.591 1.00 5.73 100 PRO A O 1
ATOM 717 N N . LEU A 1 90 ? 16.943 15.426 7.102 1.00 4.39 101 LEU A N 1
ATOM 718 C CA . LEU A 1 90 ? 18.071 14.661 7.630 1.00 4.81 101 LEU A CA 1
ATOM 719 C C . LEU A 1 90 ? 19.077 14.357 6.517 1.00 6.05 101 LEU A C 1
ATOM 720 O O . LEU A 1 90 ? 20.284 14.395 6.750 1.00 5.95 101 LEU A O 1
ATOM 725 N N . HIS A 1 91 ? 18.589 14.056 5.313 1.00 6.06 102 HIS A N 1
ATOM 726 C CA . HIS A 1 91 ? 19.487 13.789 4.187 1.00 4.00 102 HIS A CA 1
ATOM 727 C C . HIS A 1 91 ? 20.313 15.036 3.895 1.00 5.21 102 HIS A C 1
ATOM 728 O O . HIS A 1 91 ? 21.521 14.962 3.665 1.00 4.55 102 HIS A O 1
ATOM 735 N N . ILE A 1 92 ? 19.641 16.182 3.886 1.00 4.35 103 ILE A N 1
ATOM 736 C CA . ILE A 1 92 ? 20.297 17.448 3.604 1.00 6.13 103 ILE A CA 1
ATOM 737 C C . ILE A 1 92 ? 21.315 17.796 4.686 1.00 4.78 103 ILE A C 1
ATOM 738 O O . ILE A 1 92 ? 22.430 18.220 4.387 1.00 6.54 103 ILE A O 1
ATOM 743 N N . ALA A 1 93 ? 20.932 17.610 5.944 1.00 5.41 104 ALA A N 1
ATOM 744 C CA . ALA A 1 93 ? 21.825 17.915 7.052 1.00 5.20 104 ALA A CA 1
ATOM 745 C C . ALA A 1 93 ? 23.070 17.035 7.026 1.00 6.31 104 ALA A C 1
ATOM 746 O O . ALA A 1 93 ? 24.177 17.507 7.280 1.00 6.70 104 ALA A O 1
ATOM 748 N N . ALA A 1 94 ? 22.883 15.753 6.729 1.00 6.79 105 ALA A N 1
ATOM 749 C CA . ALA A 1 94 ? 23.995 14.813 6.673 1.00 6.48 105 ALA A CA 1
ATOM 750 C C . ALA A 1 94 ? 24.953 15.175 5.544 1.00 6.79 105 ALA A C 1
ATOM 751 O O . ALA A 1 94 ? 26.167 15.215 5.733 1.00 7.88 105 ALA A O 1
ATOM 753 N N . TYR A 1 95 ? 24.407 15.447 4.367 1.00 6.82 106 TYR A N 1
ATOM 754 C CA . TYR A 1 95 ? 25.255 15.790 3.239 1.00 7.49 106 TYR A CA 1
ATOM 755 C C . TYR A 1 95 ? 26.022 17.092 3.458 1.00 7.16 106 TYR A C 1
ATOM 756 O O . TYR A 1 95 ? 27.191 17.201 3.077 1.00 8.27 106 TYR A O 1
ATOM 765 N N . GLN A 1 96 ? 25.367 18.073 4.074 1.00 6.61 107 GLN A N 1
ATOM 766 C CA . GLN A 1 96 ? 25.986 19.372 4.304 1.00 7.22 107 GLN A CA 1
ATOM 767 C C . GLN A 1 96 ? 26.860 19.407 5.560 1.00 8.24 107 GLN A C 1
ATOM 768 O O . GLN A 1 96 ? 27.292 20.473 6.002 1.00 10.52 107 GLN A O 1
ATOM 774 N N . SER A 1 97 ? 27.105 18.233 6.129 1.00 8.21 108 SER A N 1
ATOM 775 C CA . SER A 1 97 ? 27.945 18.089 7.312 1.00 8.05 108 SER A CA 1
ATOM 776 C C . SER A 1 97 ? 27.544 18.913 8.529 1.00 8.50 108 SER A C 1
ATOM 777 O O . SER A 1 97 ? 28.404 19.442 9.238 1.00 7.22 108 SER A O 1
ATOM 780 N N . ARG A 1 98 ? 26.244 19.023 8.783 1.00 7.33 109 ARG A N 1
ATOM 781 C CA . ARG A 1 98 ? 25.782 19.761 9.951 1.00 7.12 109 ARG A CA 1
ATOM 782 C C . ARG A 1 98 ? 25.458 18.712 11.009 1.00 6.74 109 ARG A C 1
ATOM 783 O O . ARG A 1 98 ? 24.307 18.310 11.192 1.00 6.79 109 ARG A O 1
ATOM 791 N N . GLY A 1 99 ? 26.515 18.266 11.686 1.00 7.36 110 GLY A N 1
ATOM 792 C CA . GLY A 1 99 ? 26.407 17.231 12.699 1.00 7.96 110 GLY A CA 1
ATOM 793 C C . GLY A 1 99 ? 25.462 17.515 13.844 1.00 7.88 110 GLY A C 1
ATOM 794 O O . GLY A 1 99 ? 24.791 16.603 14.334 1.00 8.92 110 GLY A O 1
ATOM 795 N N . ASP A 1 100 ? 25.410 18.765 14.286 1.00 7.55 111 ASP A N 1
ATOM 796 C CA . ASP A 1 100 ? 24.521 19.117 15.380 1.00 7.82 111 ASP A CA 1
ATOM 797 C C . ASP A 1 100 ? 23.055 19.013 14.969 1.00 7.82 111 ASP A C 1
ATOM 798 O O . ASP A 1 100 ? 22.214 18.609 15.768 1.00 8.18 111 ASP A O 1
ATOM 803 N N . ILE A 1 101 ? 22.750 19.347 13.718 1.00 7.32 112 ILE A N 1
ATOM 804 C CA . ILE A 1 101 ? 21.376 19.257 13.229 1.00 7.80 112 ILE A CA 1
ATOM 805 C C . ILE A 1 101 ? 21.008 17.782 13.087 1.00 6.60 112 ILE A C 1
ATOM 806 O O . ILE A 1 101 ? 19.887 17.372 13.397 1.00 6.32 112 ILE A O 1
ATOM 811 N N . VAL A 1 102 ? 21.956 16.988 12.600 1.00 6.26 113 VAL A N 1
ATOM 812 C CA . VAL A 1 102 ? 21.735 15.559 12.445 1.00 6.71 113 VAL A CA 1
ATOM 813 C C . VAL A 1 102 ? 21.401 14.935 13.800 1.00 6.52 113 VAL A C 1
ATOM 814 O O . VAL A 1 102 ? 20.423 14.202 13.927 1.00 6.17 113 VAL A O 1
ATOM 818 N N . ALA A 1 103 ? 22.211 15.229 14.814 1.00 6.79 114 ALA A N 1
ATOM 819 C CA . ALA A 1 103 ? 21.979 14.675 16.139 1.00 7.51 114 ALA A CA 1
ATOM 820 C C . ALA A 1 103 ? 20.639 15.126 16.711 1.00 7.52 114 ALA A C 1
ATOM 821 O O . ALA A 1 103 ? 19.917 14.332 17.319 1.00 7.62 114 ALA A O 1
ATOM 823 N N . PHE A 1 104 ? 20.306 16.398 16.510 1.00 6.75 115 PHE A N 1
ATOM 824 C CA . PHE A 1 104 ? 19.046 16.941 17.002 1.00 6.33 115 PHE A CA 1
ATOM 825 C C . PHE A 1 104 ? 17.872 16.224 16.349 1.00 6.65 115 PHE A C 1
ATOM 826 O O . PHE A 1 104 ? 16.950 15.779 17.025 1.00 7.18 115 PHE A O 1
ATOM 834 N N . LEU A 1 105 ? 17.907 16.103 15.028 1.00 6.83 116 LEU A N 1
ATOM 835 C CA . LEU A 1 105 ? 16.823 15.431 14.329 1.00 6.63 116 LEU A CA 1
ATOM 836 C C . LEU A 1 105 ? 16.674 13.972 14.769 1.00 6.96 116 LEU A C 1
ATOM 837 O O . LEU A 1 105 ? 15.555 13.484 14.952 1.00 6.39 116 LEU A O 1
ATOM 842 N N . LEU A 1 106 ? 17.796 13.278 14.957 1.00 6.96 117 LEU A N 1
ATOM 843 C CA . LEU A 1 106 ? 17.751 11.879 15.376 1.00 7.05 117 LEU A CA 1
ATOM 844 C C . LEU A 1 106 ? 17.177 11.698 16.779 1.00 6.38 117 LEU A C 1
ATOM 845 O O . LEU A 1 106 ? 16.780 10.594 17.145 1.00 7.61 117 LEU A O 1
ATOM 850 N N . ASP A 1 107 ? 17.123 12.776 17.558 1.00 9.05 118 ASP A N 1
ATOM 851 C CA . ASP A 1 107 ? 16.570 12.692 18.909 1.00 10.33 118 ASP A CA 1
ATOM 852 C C . ASP A 1 107 ? 15.082 13.032 18.965 1.00 10.51 118 ASP A C 1
ATOM 853 O O . ASP A 1 107 ? 14.470 12.968 20.028 1.00 11.17 118 ASP A O 1
ATOM 858 N N . GLN A 1 108 ? 14.494 13.392 17.830 1.00 8.12 119 GLN A N 1
ATOM 859 C CA . GLN A 1 108 ? 13.078 13.749 17.807 1.00 7.91 119 GLN A CA 1
ATOM 860 C C . GLN A 1 108 ? 12.162 12.535 17.758 1.00 7.58 119 GLN A C 1
ATOM 861 O O . GLN A 1 108 ? 12.453 11.550 17.086 1.00 8.76 119 GLN A O 1
ATOM 867 N N . PRO A 1 109 ? 11.032 12.601 18.474 1.00 9.29 120 PRO A N 1
ATOM 868 C CA . PRO A 1 109 ? 10.040 11.525 18.546 1.00 9.35 120 PRO A CA 1
ATOM 869 C C . PRO A 1 109 ? 9.528 10.985 17.209 1.00 9.43 120 PRO A C 1
ATOM 870 O O . PRO A 1 109 ? 9.341 9.778 17.058 1.00 9.55 120 PRO A O 1
ATOM 874 N N . THR A 1 110 ? 9.316 11.868 16.239 1.00 9.41 121 THR A N 1
ATOM 875 C CA . THR A 1 110 ? 8.775 11.447 14.949 1.00 8.56 121 THR A CA 1
ATOM 876 C C . THR A 1 110 ? 9.772 11.240 13.816 1.00 8.48 121 THR A C 1
ATOM 877 O O . THR A 1 110 ? 9.368 11.029 12.675 1.00 8.90 121 THR A O 1
ATOM 881 N N . ILE A 1 111 ? 11.063 11.286 14.114 1.00 6.30 122 ILE A N 1
ATOM 882 C CA . ILE A 1 111 ? 12.058 11.118 13.063 1.00 7.06 122 ILE A CA 1
ATOM 883 C C . ILE A 1 111 ? 12.037 9.713 12.462 1.00 6.87 122 ILE A C 1
ATOM 884 O O . ILE A 1 111 ? 11.768 8.731 13.154 1.00 7.64 122 ILE A O 1
ATOM 889 N N . ASN A 1 112 ? 12.280 9.632 11.158 1.00 6.45 123 ASN A N 1
ATOM 890 C CA . ASN A 1 112 ? 12.376 8.345 10.481 1.00 8.64 123 ASN A CA 1
ATOM 891 C C . ASN A 1 112 ? 13.659 8.416 9.664 1.00 8.03 123 ASN A C 1
ATOM 892 O O . ASN A 1 112 ? 13.663 8.942 8.547 1.00 9.59 123 ASN A O 1
ATOM 897 N N . ASP A 1 113 ? 14.749 7.902 10.226 1.00 7.19 124 ASP A N 1
ATOM 898 C CA . ASP A 1 113 ? 16.040 7.931 9.553 1.00 6.96 124 ASP A CA 1
ATOM 899 C C . ASP A 1 113 ? 16.214 6.841 8.500 1.00 7.61 124 ASP A C 1
ATOM 900 O O . ASP A 1 113 ? 17.300 6.676 7.958 1.00 9.22 124 ASP A O 1
ATOM 905 N N . CYS A 1 114 ? 15.142 6.116 8.193 1.00 7.38 125 CYS A N 1
ATOM 906 C CA . CYS A 1 114 ? 15.220 5.048 7.198 1.00 8.74 125 CYS A CA 1
ATOM 907 C C . CYS A 1 114 ? 14.642 5.427 5.842 1.00 8.15 125 CYS A C 1
ATOM 908 O O . CYS A 1 114 ? 14.618 4.607 4.929 1.00 11.07 125 CYS A O 1
ATOM 911 N N . VAL A 1 115 ? 14.171 6.660 5.706 1.00 6.43 126 VAL A N 1
ATOM 912 C CA . VAL A 1 115 ? 13.609 7.108 4.439 1.00 5.37 126 VAL A CA 1
ATOM 913 C C . VAL A 1 115 ? 14.668 7.060 3.333 1.00 5.19 126 VAL A C 1
ATOM 914 O O . VAL A 1 115 ? 15.810 7.476 3.529 1.00 6.63 126 VAL A O 1
ATOM 918 N N . LEU A 1 116 ? 14.284 6.547 2.167 1.00 6.41 127 LEU A N 1
ATOM 919 C CA . LEU A 1 116 ? 15.204 6.462 1.036 1.00 7.27 127 LEU A CA 1
ATOM 920 C C . LEU A 1 116 ? 14.873 7.567 0.042 1.00 7.42 127 LEU A C 1
ATOM 921 O O . LEU A 1 116 ? 13.700 7.855 -0.192 1.00 7.99 127 LEU A O 1
ATOM 926 N N . ASN A 1 117 ? 15.895 8.203 -0.524 1.00 7.22 128 ASN A N 1
ATOM 927 C CA . ASN A 1 117 ? 15.637 9.239 -1.518 1.00 6.51 128 ASN A CA 1
ATOM 928 C C . ASN A 1 117 ? 15.498 8.554 -2.881 1.00 7.34 128 ASN A C 1
ATOM 929 O O . ASN A 1 117 ? 15.502 7.322 -2.953 1.00 7.38 128 ASN A O 1
ATOM 934 N N . ASN A 1 118 ? 15.360 9.329 -3.951 1.00 7.63 129 ASN A N 1
ATOM 935 C CA . ASN A 1 118 ? 15.184 8.742 -5.282 1.00 8.80 129 ASN A CA 1
ATOM 936 C C . ASN A 1 118 ? 16.342 7.867 -5.741 1.00 8.72 129 ASN A C 1
ATOM 937 O O . ASN A 1 118 ? 16.156 6.980 -6.580 1.00 10.50 129 ASN A O 1
ATOM 942 N N . SER A 1 119 ? 17.531 8.114 -5.197 1.00 7.23 130 SER A N 1
ATOM 943 C CA . SER A 1 119 ? 18.712 7.325 -5.539 1.00 8.11 130 SER A CA 1
ATOM 944 C C . SER A 1 119 ? 18.834 6.104 -4.627 1.00 7.96 130 SER A C 1
ATOM 945 O O . SER A 1 119 ? 19.847 5.407 -4.640 1.00 8.64 130 SER A O 1
ATOM 948 N N . HIS A 1 120 ? 17.787 5.863 -3.840 1.00 7.49 131 HIS A N 1
ATOM 949 C CA . HIS A 1 120 ? 17.716 4.729 -2.921 1.00 8.40 131 HIS A CA 1
ATOM 950 C C . HIS A 1 120 ? 18.706 4.818 -1.760 1.00 8.11 131 HIS A C 1
ATOM 951 O O . HIS A 1 120 ? 19.159 3.802 -1.232 1.00 9.43 131 HIS A O 1
ATOM 958 N N . LEU A 1 121 ? 19.012 6.042 -1.347 1.00 7.24 132 LEU A N 1
ATOM 959 C CA . LEU A 1 121 ? 19.953 6.259 -0.258 1.00 5.76 132 LEU A CA 1
ATOM 960 C C . LEU A 1 121 ? 19.312 6.749 1.028 1.00 6.98 132 LEU A C 1
ATOM 961 O O . LEU A 1 121 ? 18.359 7.533 1.003 1.00 6.24 132 LEU A O 1
ATOM 966 N N . GLN A 1 122 ? 19.849 6.279 2.150 1.00 6.63 133 GLN A N 1
ATOM 967 C CA . GLN A 1 122 ? 19.388 6.722 3.461 1.00 7.30 133 GLN A CA 1
ATOM 968 C C . GLN A 1 122 ? 20.259 7.923 3.796 1.00 5.99 133 GLN A C 1
ATOM 969 O O . GLN A 1 122 ? 21.326 8.096 3.213 1.00 7.73 133 GLN A O 1
ATOM 975 N N . ALA A 1 123 ? 19.810 8.746 4.734 1.00 6.49 134 ALA A N 1
ATOM 976 C CA . ALA A 1 123 ? 20.564 9.934 5.116 1.00 5.05 134 ALA A CA 1
ATOM 977 C C . ALA A 1 123 ? 22.002 9.626 5.522 1.00 5.83 134 ALA A C 1
ATOM 978 O O . ALA A 1 123 ? 22.916 10.361 5.158 1.00 6.50 134 ALA A O 1
ATOM 980 N N . ILE A 1 124 ? 22.211 8.539 6.257 1.00 5.94 135 ILE A N 1
ATOM 981 C CA . ILE A 1 124 ? 23.564 8.208 6.700 1.00 7.65 135 ILE A CA 1
ATOM 982 C C . ILE A 1 124 ? 24.528 8.013 5.533 1.00 7.64 135 ILE A C 1
ATOM 983 O O . ILE A 1 124 ? 25.720 8.301 5.652 1.00 9.02 135 ILE A O 1
ATOM 988 N N . GLU A 1 125 ? 24.007 7.547 4.402 1.00 7.87 136 GLU A N 1
ATOM 989 C CA . GLU A 1 125 ? 24.830 7.322 3.219 1.00 8.85 136 GLU A CA 1
ATOM 990 C C . GLU A 1 125 ? 25.165 8.614 2.485 1.00 9.63 136 GLU A C 1
ATOM 991 O O . GLU A 1 125 ? 25.943 8.601 1.531 1.00 10.60 136 GLU A O 1
ATOM 997 N N . MET A 1 126 ? 24.576 9.725 2.921 1.00 9.06 137 MET A N 1
ATOM 998 C CA . MET A 1 126 ? 24.834 11.021 2.297 1.00 8.15 137 MET A CA 1
ATOM 999 C C . MET A 1 126 ? 26.070 11.673 2.910 1.00 9.60 137 MET A C 1
ATOM 1000 O O . MET A 1 126 ? 26.611 12.632 2.362 1.00 10.13 137 MET A O 1
ATOM 1005 N N . CYS A 1 127 ? 26.511 11.152 4.051 1.00 10.03 138 CYS A N 1
ATOM 1006 C CA . CYS A 1 127 ? 27.666 11.709 4.748 1.00 10.71 138 CYS A CA 1
ATOM 1007 C C . CYS A 1 127 ? 28.998 11.582 4.028 1.00 11.35 138 CYS A C 1
ATOM 1008 O O . CYS A 1 127 ? 29.375 10.502 3.571 1.00 12.84 138 CYS A O 1
ATOM 1011 N N . LYS A 1 128 ? 29.706 12.703 3.937 1.00 12.64 139 LYS A N 1
ATOM 1012 C CA . LYS A 1 128 ? 31.032 12.729 3.347 1.00 14.36 139 LYS A CA 1
ATOM 1013 C C . LYS A 1 128 ? 31.941 12.640 4.571 1.00 11.79 139 LYS A C 1
ATOM 1014 O O . LYS A 1 128 ? 33.022 12.055 4.527 1.00 13.18 139 LYS A O 1
ATOM 1020 N N . ASN A 1 129 ? 31.467 13.221 5.671 1.00 10.31 140 ASN A N 1
ATOM 1021 C CA . ASN A 1 129 ? 32.184 13.220 6.945 1.00 10.09 140 ASN A CA 1
ATOM 1022 C C . ASN A 1 129 ? 31.796 11.929 7.667 1.00 9.43 140 ASN A C 1
ATOM 1023 O O . ASN A 1 129 ? 30.692 11.819 8.206 1.00 9.33 140 ASN A O 1
ATOM 1028 N N . LEU A 1 130 ? 32.700 10.955 7.686 1.00 9.47 141 LEU A N 1
ATOM 1029 C CA . LEU A 1 130 ? 32.400 9.675 8.320 1.00 9.07 141 LEU A CA 1
ATOM 1030 C C . LEU A 1 130 ? 32.274 9.724 9.839 1.00 9.61 141 LEU A C 1
ATOM 1031 O O . LEU A 1 130 ? 31.786 8.771 10.450 1.00 9.52 141 LEU A O 1
ATOM 1036 N N . ASN A 1 131 ? 32.706 10.823 10.452 1.00 8.68 142 ASN A N 1
ATOM 1037 C CA . ASN A 1 131 ? 32.564 10.967 11.895 1.00 10.02 142 ASN A CA 1
ATOM 1038 C C . ASN A 1 131 ? 31.073 11.200 12.157 1.00 8.62 142 ASN A C 1
ATOM 1039 O O . ASN A 1 131 ? 30.516 10.709 13.141 1.00 8.96 142 ASN A O 1
ATOM 1044 N N . ILE A 1 132 ? 30.424 11.952 11.275 1.00 7.57 143 ILE A N 1
ATOM 1045 C CA . ILE A 1 132 ? 28.997 12.194 11.426 1.00 6.23 143 ILE A CA 1
ATOM 1046 C C . ILE A 1 132 ? 28.273 10.874 11.145 1.00 6.48 143 ILE A C 1
ATOM 1047 O O . ILE A 1 132 ? 27.322 10.519 11.842 1.00 5.98 143 ILE A O 1
ATOM 1052 N N . ALA A 1 133 ? 28.740 10.137 10.140 1.00 5.88 144 ALA A N 1
ATOM 1053 C CA . ALA A 1 133 ? 28.124 8.854 9.805 1.00 6.22 144 ALA A CA 1
ATOM 1054 C C . ALA A 1 133 ? 28.216 7.898 10.996 1.00 6.96 144 ALA A C 1
ATOM 1055 O O . ALA A 1 133 ? 27.260 7.187 11.306 1.00 7.08 144 ALA A O 1
ATOM 1057 N N . GLN A 1 134 ? 29.369 7.877 11.659 1.00 7.93 145 GLN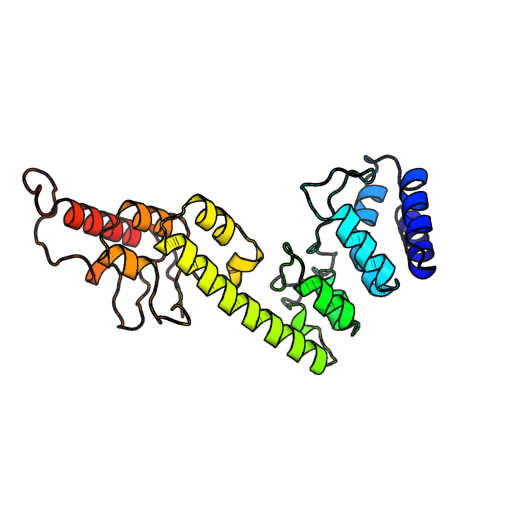 A N 1
ATOM 1058 C CA . GLN A 1 134 ? 29.552 7.004 12.811 1.00 8.73 145 GLN A CA 1
ATOM 1059 C C . GLN A 1 134 ? 28.563 7.354 13.919 1.00 8.65 145 GLN A C 1
ATOM 1060 O O . GLN A 1 134 ? 27.971 6.469 14.539 1.00 9.45 145 GLN A O 1
ATOM 1066 N N . MET A 1 135 ? 28.376 8.648 14.154 1.00 7.87 146 MET A N 1
ATOM 1067 C CA . MET A 1 135 ? 27.447 9.113 15.175 1.00 6.67 146 MET A CA 1
ATOM 1068 C C . MET A 1 135 ? 26.024 8.671 14.834 1.00 8.47 146 MET A C 1
ATOM 1069 O O . MET A 1 135 ? 25.256 8.277 15.714 1.00 8.01 146 MET A O 1
ATOM 1074 N N . MET A 1 136 ? 25.673 8.723 13.554 1.00 7.52 147 MET A N 1
ATOM 1075 C CA . MET A 1 136 ? 24.339 8.312 13.129 1.00 6.71 147 MET A CA 1
ATOM 1076 C C . MET A 1 136 ? 24.155 6.815 13.331 1.00 7.86 147 MET A C 1
ATOM 1077 O O . MET A 1 136 ? 23.078 6.359 13.719 1.00 7.84 147 MET A O 1
ATOM 1082 N N . GLN A 1 137 ? 25.217 6.056 13.071 1.00 8.34 148 GLN A N 1
ATOM 1083 C CA . GLN A 1 137 ? 25.185 4.606 13.219 1.00 9.53 148 GLN A CA 1
ATOM 1084 C C . GLN A 1 137 ? 25.001 4.223 14.681 1.00 9.97 148 GLN A C 1
ATOM 1085 O O . GLN A 1 137 ? 24.209 3.337 15.004 1.00 11.16 148 GLN A O 1
ATOM 1091 N N . VAL A 1 138 ? 25.736 4.892 15.561 1.00 10.40 149 VAL A N 1
ATOM 1092 C CA . VAL A 1 138 ? 25.643 4.611 16.984 1.00 11.69 149 VAL A CA 1
ATOM 1093 C C . VAL A 1 138 ? 24.271 5.003 17.521 1.00 10.47 149 VAL A C 1
ATOM 1094 O O . VAL A 1 138 ? 23.672 4.258 18.296 1.00 9.18 149 VAL A O 1
ATOM 1098 N N . LYS A 1 139 ? 23.760 6.160 17.106 1.00 9.19 150 LYS A N 1
ATOM 1099 C CA . LYS A 1 139 ? 22.443 6.585 17.571 1.00 9.52 150 LYS A CA 1
ATOM 1100 C C . LYS A 1 139 ? 21.373 5.609 17.094 1.00 8.42 150 LYS A C 1
ATOM 1101 O O . LYS A 1 139 ? 20.446 5.278 17.833 1.00 8.73 150 LYS A O 1
ATOM 1107 N N . ARG A 1 140 ? 21.501 5.133 15.862 1.00 7.40 151 ARG A N 1
ATOM 1108 C CA . ARG A 1 140 ? 20.529 4.176 15.358 1.00 8.45 151 ARG A CA 1
ATOM 1109 C C . ARG A 1 140 ? 20.604 2.867 16.138 1.00 8.35 151 ARG A C 1
ATOM 1110 O O . ARG A 1 140 ? 19.570 2.293 16.493 1.00 7.14 151 ARG A O 1
ATOM 1118 N N . SER A 1 141 ? 21.819 2.396 16.415 1.00 8.17 152 SER A N 1
ATOM 1119 C CA . SER A 1 141 ? 21.973 1.138 17.139 1.00 8.77 152 SER A CA 1
ATOM 1120 C C . SER A 1 141 ? 21.367 1.232 18.534 1.00 8.34 152 SER A C 1
ATOM 1121 O O . SER A 1 141 ? 20.754 0.276 19.017 1.00 8.19 152 SER A O 1
ATOM 1124 N N . THR A 1 142 ? 21.513 2.389 19.170 1.00 8.99 153 THR A N 1
ATOM 1125 C CA . THR A 1 142 ? 20.955 2.586 20.499 1.00 8.95 153 THR A CA 1
ATOM 1126 C C . THR A 1 142 ? 19.433 2.548 20.414 1.00 9.09 153 THR A C 1
ATOM 1127 O O . THR A 1 142 ? 18.771 1.894 21.224 1.00 8.77 153 THR A O 1
ATOM 1131 N N . TYR A 1 143 ? 18.878 3.236 19.422 1.00 7.58 154 TYR A N 1
ATOM 1132 C CA . TYR A 1 143 ? 17.431 3.263 19.243 1.00 7.25 154 TYR A CA 1
ATOM 1133 C C . TYR A 1 143 ? 16.889 1.862 18.964 1.00 7.12 154 TYR A C 1
ATOM 1134 O O . TYR A 1 143 ? 15.836 1.482 19.475 1.00 8.13 154 TYR A O 1
ATOM 1143 N N . VAL A 1 144 ? 17.600 1.101 18.139 1.00 6.63 155 VAL A N 1
ATOM 1144 C CA . VAL A 1 144 ? 17.175 -0.252 17.810 1.00 7.47 155 VAL A CA 1
ATOM 1145 C C . VAL A 1 144 ? 17.111 -1.117 19.068 1.00 7.59 155 VAL A C 1
ATOM 1146 O O . VAL A 1 144 ? 16.143 -1.852 19.275 1.00 7.10 155 VAL A O 1
ATOM 1150 N N . ALA A 1 145 ? 18.133 -1.019 19.912 1.00 8.17 156 ALA A N 1
ATOM 1151 C CA . ALA A 1 145 ? 18.162 -1.805 21.140 1.00 8.59 156 ALA A CA 1
ATOM 1152 C C . ALA A 1 145 ? 17.046 -1.383 22.091 1.00 8.11 156 ALA A C 1
ATOM 1153 O O . ALA A 1 145 ? 16.374 -2.228 22.685 1.00 7.39 156 ALA A O 1
ATOM 1155 N N . GLU A 1 146 ? 16.837 -0.080 22.234 1.00 6.79 157 GLU A N 1
ATOM 1156 C CA . GLU A 1 146 ? 15.790 0.402 23.130 1.00 7.53 157 GLU A CA 1
ATOM 1157 C C . GLU A 1 146 ? 14.396 0.041 22.627 1.00 7.68 157 GLU A C 1
ATOM 1158 O O . GLU A 1 146 ? 13.501 -0.242 23.420 1.00 7.52 157 GLU A O 1
ATOM 1164 N N . THR A 1 147 ? 14.216 0.035 21.311 1.00 6.43 158 THR A N 1
ATOM 1165 C CA . THR A 1 147 ? 12.924 -0.309 20.730 1.00 6.50 158 THR A CA 1
ATOM 1166 C C . THR A 1 147 ? 12.651 -1.809 20.867 1.00 6.70 158 THR A C 1
ATOM 1167 O O . THR A 1 147 ? 11.505 -2.224 21.043 1.00 7.94 158 THR A O 1
ATOM 1171 N N . ALA A 1 148 ? 13.699 -2.624 20.796 1.00 6.77 159 ALA A N 1
ATOM 1172 C CA . ALA A 1 148 ? 13.525 -4.061 20.961 1.00 5.79 159 ALA A CA 1
ATOM 1173 C C . ALA A 1 148 ? 13.009 -4.275 22.384 1.00 5.57 159 ALA A C 1
ATOM 1174 O O . ALA A 1 148 ? 12.126 -5.101 22.627 1.00 5.48 159 ALA A O 1
ATOM 1176 N N . GLN A 1 149 ? 13.577 -3.521 23.319 1.00 6.08 160 GLN A N 1
ATOM 1177 C CA . GLN A 1 149 ? 13.171 -3.592 24.711 1.00 6.74 160 GLN A CA 1
ATOM 1178 C C . GLN A 1 149 ? 11.723 -3.121 24.840 1.00 6.79 160 GLN A C 1
ATOM 1179 O O . GLN A 1 149 ? 10.917 -3.763 25.510 1.00 5.47 160 GLN A O 1
ATOM 1185 N N . GLU A 1 150 ? 11.394 -2.010 24.186 1.00 6.23 161 GLU A N 1
ATOM 1186 C CA . GLU A 1 150 ? 10.034 -1.477 24.251 1.00 5.55 161 GLU A CA 1
ATOM 1187 C C . GLU A 1 150 ? 9.025 -2.512 23.761 1.00 5.64 161 GLU A C 1
ATOM 1188 O O . GLU A 1 150 ? 7.963 -2.697 24.358 1.00 6.06 161 GLU A O 1
ATOM 1194 N N . PHE A 1 151 ? 9.365 -3.187 22.669 1.00 5.66 162 PHE A N 1
ATOM 1195 C CA . PHE A 1 151 ? 8.491 -4.205 22.105 1.00 6.22 162 PHE A CA 1
ATOM 1196 C C . PHE A 1 151 ? 8.313 -5.357 23.099 1.00 5.99 162 PHE A C 1
ATOM 1197 O O . PHE A 1 151 ? 7.187 -5.820 23.320 1.00 5.80 162 PHE A O 1
ATOM 1205 N N . ARG A 1 152 ? 9.412 -5.803 23.714 1.00 5.13 163 ARG A N 1
ATOM 1206 C CA . ARG A 1 152 ? 9.345 -6.890 24.699 1.00 5.79 163 ARG A CA 1
ATOM 1207 C C . ARG A 1 152 ? 8.471 -6.499 25.883 1.00 5.54 163 ARG A C 1
ATOM 1208 O O . ARG A 1 152 ? 7.686 -7.306 26.380 1.00 7.41 163 ARG A O 1
ATOM 1216 N N . THR A 1 153 ? 8.616 -5.262 26.344 1.00 5.79 164 THR A N 1
ATOM 1217 C CA . THR A 1 153 ? 7.824 -4.794 27.473 1.00 6.44 164 THR A CA 1
ATOM 1218 C C . THR A 1 153 ? 6.347 -4.837 27.114 1.00 6.39 164 THR A C 1
ATOM 1219 O O . THR A 1 153 ? 5.524 -5.355 27.876 1.00 6.43 164 THR A O 1
ATOM 1223 N N . ALA A 1 154 ? 6.021 -4.311 25.937 1.00 6.17 165 ALA A N 1
ATOM 1224 C CA . ALA A 1 154 ? 4.642 -4.267 25.481 1.00 5.69 165 ALA A CA 1
ATOM 1225 C C . ALA A 1 154 ? 4.026 -5.647 25.273 1.00 6.33 165 ALA A C 1
ATOM 1226 O O . ALA A 1 154 ? 2.890 -5.880 25.700 1.00 8.17 165 ALA A O 1
ATOM 1228 N N . PHE A 1 155 ? 4.737 -6.576 24.637 1.00 4.68 166 PHE A N 1
ATOM 1229 C CA . PHE A 1 155 ? 4.105 -7.871 24.459 1.00 5.25 166 PHE A CA 1
ATOM 1230 C C . PHE A 1 155 ? 4.129 -8.733 25.713 1.00 5.57 166 PHE A C 1
ATOM 1231 O O . PHE A 1 155 ? 3.205 -9.510 25.935 1.00 8.33 166 PHE A O 1
ATOM 1239 N N . ASN A 1 156 ? 5.140 -8.574 26.563 1.00 7.34 167 ASN A N 1
ATOM 1240 C CA . ASN A 1 156 ? 5.182 -9.377 27.778 1.00 8.72 167 ASN A CA 1
ATOM 1241 C C . ASN A 1 156 ? 4.155 -8.948 28.813 1.00 10.16 167 ASN A C 1
ATOM 1242 O O . ASN A 1 156 ? 3.709 -9.765 29.617 1.00 11.50 167 ASN A O 1
ATOM 1247 N N . ASN A 1 157 ? 3.778 -7.675 28.802 1.00 10.61 168 ASN A N 1
ATOM 1248 C CA . ASN A 1 157 ? 2.765 -7.205 29.736 1.00 10.03 168 ASN A CA 1
ATOM 1249 C C . ASN A 1 157 ? 1.408 -7.255 29.038 1.00 11.20 168 ASN A C 1
ATOM 1250 O O . ASN A 1 157 ? 0.389 -6.871 29.608 1.00 12.52 168 ASN A O 1
ATOM 1255 N N . ARG A 1 158 ? 1.420 -7.740 27.798 1.00 10.50 169 ARG A N 1
ATOM 1256 C CA . ARG A 1 158 ? 0.217 -7.886 26.980 1.00 9.88 169 ARG A CA 1
ATOM 1257 C C . ARG A 1 158 ? -0.561 -6.580 26.888 1.00 11.19 169 ARG A C 1
ATOM 1258 O O . ARG A 1 158 ? -1.764 -6.533 27.151 1.00 13.27 169 ARG A O 1
ATOM 1266 N N . ASP A 1 159 ? 0.145 -5.525 26.502 1.00 9.65 170 ASP A N 1
ATOM 1267 C CA . ASP A 1 159 ? -0.432 -4.193 26.362 1.00 11.32 170 ASP A CA 1
ATOM 1268 C C . ASP A 1 159 ? -0.663 -3.923 24.876 1.00 10.93 170 ASP A C 1
ATOM 1269 O O . ASP A 1 159 ? 0.230 -3.432 24.178 1.00 11.17 170 ASP A O 1
ATOM 1274 N N . PHE A 1 160 ? -1.859 -4.238 24.391 1.00 11.91 171 PHE A N 1
ATOM 1275 C CA . PHE A 1 160 ? -2.175 -4.038 22.981 1.00 11.71 171 PHE A CA 1
ATOM 1276 C C . PHE A 1 160 ? -2.150 -2.579 22.544 1.00 12.95 171 PHE A C 1
ATOM 1277 O O . PHE A 1 160 ? -1.819 -2.284 21.401 1.00 12.29 171 PHE A O 1
ATOM 1285 N N . GLY A 1 161 ? -2.496 -1.665 23.444 1.00 12.12 172 GLY A N 1
ATOM 1286 C CA . GLY A 1 161 ? -2.454 -0.259 23.087 1.00 12.35 172 GLY A CA 1
ATOM 1287 C C . GLY A 1 161 ? -1.023 0.140 22.768 1.00 11.90 172 GLY A C 1
ATOM 1288 O O . GLY A 1 161 ? -0.749 0.781 21.754 1.00 12.62 172 GLY A O 1
ATOM 1289 N N . HIS A 1 162 ? -0.101 -0.250 23.642 1.00 11.59 173 HIS A N 1
ATOM 1290 C CA . HIS A 1 162 ? 1.312 0.063 23.451 1.00 9.62 173 HIS A CA 1
ATOM 1291 C C . HIS A 1 162 ? 1.834 -0.616 22.183 1.00 9.18 173 HIS A C 1
ATOM 1292 O O . HIS A 1 162 ? 2.562 -0.005 21.402 1.00 9.74 173 HIS A O 1
ATOM 1299 N N . LEU A 1 163 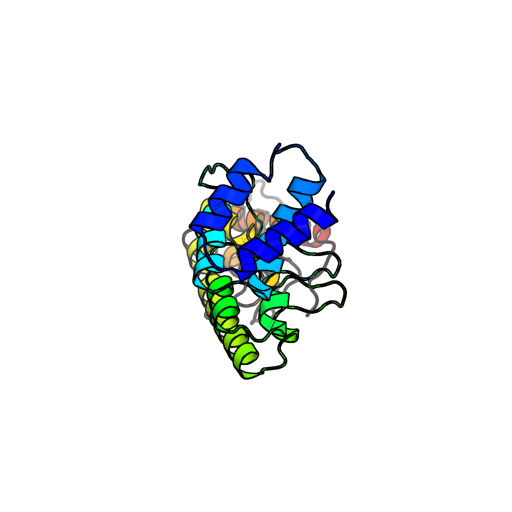? 1.458 -1.877 21.974 1.00 9.21 174 LEU A N 1
ATOM 1300 C CA . LEU A 1 163 ? 1.892 -2.606 20.783 1.00 7.51 174 LEU A CA 1
ATOM 1301 C C . LEU A 1 163 ? 1.435 -1.905 19.508 1.00 8.52 174 LEU A C 1
ATOM 1302 O O . LEU A 1 163 ? 2.172 -1.854 18.528 1.00 9.77 174 LEU A O 1
ATOM 1307 N N . GLU A 1 164 ? 0.216 -1.371 19.529 1.00 9.79 175 GLU A N 1
ATOM 1308 C CA . GLU A 1 164 ? -0.321 -0.664 18.371 1.00 11.38 175 GLU A CA 1
ATOM 1309 C C . GLU A 1 164 ? 0.562 0.537 18.033 1.00 10.68 175 GLU A C 1
ATOM 1310 O O . GLU A 1 164 ? 0.884 0.774 16.870 1.00 11.85 175 GLU A O 1
ATOM 1316 N N . SER A 1 165 ? 0.952 1.290 19.057 1.00 10.19 176 SER A N 1
ATOM 1317 C CA . SER A 1 165 ? 1.798 2.465 18.861 1.00 10.30 176 SER A CA 1
ATOM 1318 C C . SER A 1 165 ? 3.188 2.099 18.340 1.00 10.47 176 SER A C 1
ATOM 1319 O O . SER A 1 165 ? 3.772 2.825 17.533 1.00 11.57 176 SER A O 1
ATOM 1322 N N . ILE A 1 166 ? 3.720 0.972 18.800 1.00 10.25 177 ILE A N 1
ATOM 1323 C CA . ILE A 1 166 ? 5.043 0.540 18.371 1.00 9.78 177 ILE A CA 1
ATOM 1324 C C . ILE A 1 166 ? 5.074 0.108 16.912 1.00 10.09 177 ILE A C 1
ATOM 1325 O O . ILE A 1 166 ? 5.929 0.549 16.148 1.00 10.39 177 ILE A O 1
ATOM 1330 N N . LEU A 1 167 ? 4.138 -0.747 16.517 1.00 11.06 178 LEU A N 1
ATOM 1331 C CA . LEU A 1 167 ? 4.126 -1.229 15.144 1.00 11.97 178 LEU A CA 1
ATOM 1332 C C . LEU A 1 167 ? 3.598 -0.237 14.113 1.00 11.86 178 LEU A C 1
ATOM 1333 O O . LEU A 1 167 ? 3.842 -0.405 12.918 1.00 14.11 178 LEU A O 1
ATOM 1338 N N . SER A 1 168 ? 2.888 0.793 14.563 1.00 12.59 179 SER A N 1
ATOM 1339 C CA . SER A 1 168 ? 2.356 1.794 13.642 1.00 14.52 179 SER A CA 1
ATOM 1340 C C . SER A 1 168 ? 3.387 2.883 13.341 1.00 14.26 179 SER A C 1
ATOM 1341 O O . SER A 1 168 ? 3.171 3.730 12.477 1.00 16.52 179 SER A O 1
ATOM 1344 N N . SER A 1 169 ? 4.512 2.847 14.050 1.00 12.98 180 SER A N 1
ATOM 1345 C CA . SER A 1 169 ? 5.584 3.821 13.859 1.00 12.76 180 SER A CA 1
ATOM 1346 C C . SER A 1 169 ? 6.287 3.632 12.521 1.00 12.31 180 SER A C 1
ATOM 1347 O O . SER A 1 169 ? 6.792 2.548 12.222 1.00 13.19 180 SER A O 1
ATOM 1350 N N . PRO A 1 170 ? 6.336 4.690 11.694 1.00 13.61 181 PRO A N 1
ATOM 1351 C CA . PRO A 1 170 ? 7.002 4.567 10.394 1.00 13.58 181 PRO A CA 1
ATOM 1352 C C . PRO A 1 170 ? 8.455 4.103 10.523 1.00 12.80 181 PRO A C 1
ATOM 1353 O O . PRO A 1 170 ? 8.921 3.275 9.747 1.00 13.09 181 PRO A O 1
ATOM 1357 N N . ARG A 1 171 ? 9.161 4.634 11.516 1.00 12.96 182 ARG A N 1
ATOM 1358 C CA . ARG A 1 171 ? 10.556 4.270 11.727 1.00 12.05 182 ARG A CA 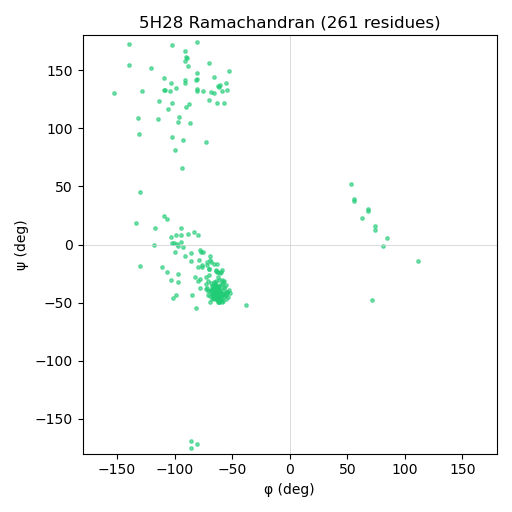1
ATOM 1359 C C . ARG A 1 171 ? 10.714 2.810 12.147 1.00 11.47 182 ARG A C 1
ATOM 1360 O O . ARG A 1 171 ? 11.659 2.139 11.740 1.00 10.84 182 ARG A O 1
ATOM 1368 N N . ASN A 1 172 ? 9.791 2.315 12.962 1.00 11.15 183 ASN A N 1
ATOM 1369 C CA . ASN A 1 172 ? 9.886 0.934 13.409 1.00 11.00 183 ASN A CA 1
ATOM 1370 C C . ASN A 1 172 ? 9.568 -0.077 12.320 1.00 12.36 183 ASN A C 1
ATOM 1371 O O . ASN A 1 172 ? 9.921 -1.247 12.436 1.00 11.82 183 ASN A O 1
ATOM 1376 N N . ALA A 1 173 ? 8.915 0.374 11.254 1.00 13.03 184 ALA A N 1
ATOM 1377 C CA . ALA A 1 173 ? 8.584 -0.521 10.154 1.00 14.69 184 ALA A CA 1
ATOM 1378 C C . ALA A 1 173 ? 9.857 -1.169 9.607 1.00 15.88 184 ALA A C 1
ATOM 1379 O O . ALA A 1 173 ? 9.828 -2.304 9.133 1.00 16.44 184 ALA A O 1
ATOM 1381 N N . GLU A 1 174 ? 10.974 -0.447 9.682 1.00 16.33 185 GLU A N 1
ATOM 1382 C CA . GLU A 1 174 ? 12.252 -0.957 9.193 1.00 18.49 185 GLU A CA 1
ATOM 1383 C C . GLU A 1 174 ? 13.279 -1.258 10.283 1.00 17.43 185 GLU A C 1
ATOM 1384 O O . GLU A 1 174 ? 14.225 -2.011 10.049 1.00 19.40 185 GLU A O 1
ATOM 1390 N N . LEU A 1 175 ? 13.107 -0.681 11.470 1.00 14.51 186 LEU A N 1
ATOM 1391 C CA . LEU A 1 175 ? 14.070 -0.911 12.545 1.00 13.13 186 LEU A CA 1
ATOM 1392 C C . LEU A 1 175 ? 13.665 -1.954 13.579 1.00 13.32 186 LEU A C 1
ATOM 1393 O O . LEU A 1 175 ? 14.448 -2.290 14.468 1.00 13.22 186 LEU A O 1
ATOM 1398 N N . LEU A 1 176 ? 12.439 -2.450 13.470 1.00 11.98 187 LEU A N 1
ATOM 1399 C CA . LEU A 1 176 ? 11.952 -3.492 14.366 1.00 12.62 187 LEU A CA 1
ATOM 1400 C C . LEU A 1 176 ? 11.328 -4.567 13.488 1.00 12.71 187 LEU A C 1
ATOM 1401 O O . LEU A 1 176 ? 10.274 -4.358 12.891 1.00 13.99 187 LEU A O 1
ATOM 1406 N N . ASP A 1 177 ? 11.998 -5.709 13.395 1.00 12.91 188 ASP A N 1
ATOM 1407 C CA . ASP A 1 177 ? 11.512 -6.815 12.582 1.00 13.08 188 ASP A CA 1
ATOM 1408 C C . ASP A 1 177 ? 10.755 -7.801 13.460 1.00 11.94 188 ASP A C 1
ATOM 1409 O O . ASP A 1 177 ? 11.349 -8.502 14.280 1.00 11.81 188 ASP A O 1
ATOM 1414 N N . ILE A 1 178 ? 9.441 -7.849 13.277 1.00 11.21 189 ILE A N 1
ATOM 1415 C CA . ILE A 1 178 ? 8.591 -8.739 14.056 1.00 10.82 189 ILE A CA 1
ATOM 1416 C C . ILE A 1 178 ? 9.005 -10.197 13.845 1.00 10.19 189 ILE A C 1
ATOM 1417 O O . ILE A 1 178 ? 8.767 -11.046 14.700 1.00 9.37 189 ILE A O 1
ATOM 1422 N N . ASN A 1 179 ? 9.646 -10.477 12.714 1.00 10.16 190 ASN A N 1
ATOM 1423 C CA . ASN A 1 179 ? 10.094 -11.831 12.406 1.00 10.10 190 ASN A CA 1
ATOM 1424 C C . ASN A 1 179 ? 11.556 -12.099 12.731 1.00 11.38 190 ASN A C 1
ATOM 1425 O O . ASN A 1 179 ? 12.055 -13.202 12.508 1.00 12.77 190 ASN A O 1
ATOM 1430 N N . GLY A 1 180 ? 12.241 -11.095 13.265 1.00 10.30 191 GLY A N 1
ATOM 1431 C CA . GLY A 1 180 ? 13.640 -11.265 13.600 1.00 11.29 191 GLY A CA 1
ATOM 1432 C C . GLY A 1 180 ? 13.870 -11.740 15.020 1.00 12.67 191 GLY A C 1
ATOM 1433 O O . GLY A 1 180 ? 12.964 -11.722 15.852 1.00 14.96 191 GLY A O 1
ATOM 1434 N N . MET A 1 181 ? 15.093 -12.174 15.296 1.00 12.31 192 MET A N 1
ATOM 1435 C CA . MET A 1 181 ? 15.452 -12.649 16.624 1.00 12.00 192 MET A CA 1
ATOM 1436 C C . MET A 1 181 ? 15.742 -11.459 17.524 1.00 12.18 192 MET A C 1
ATOM 1437 O O . MET A 1 181 ? 16.477 -10.544 17.145 1.00 13.22 192 MET A O 1
ATOM 1442 N N . ASP A 1 182 ? 15.156 -11.463 18.715 1.00 9.89 193 ASP A N 1
ATOM 1443 C CA . ASP A 1 182 ? 15.374 -10.378 19.661 1.00 11.08 193 ASP A CA 1
ATOM 1444 C C . ASP A 1 182 ? 16.859 -10.351 20.026 1.00 11.39 193 ASP A C 1
ATOM 1445 O O . ASP A 1 182 ? 17.460 -11.396 20.274 1.00 11.67 193 ASP A O 1
ATOM 1450 N N . PRO A 1 183 ? 17.465 -9.154 20.081 1.00 11.42 194 PRO A N 1
ATOM 1451 C CA . PRO A 1 183 ? 18.889 -9.022 20.415 1.00 13.12 194 PRO A CA 1
ATOM 1452 C C . PRO A 1 183 ? 19.315 -9.461 21.814 1.00 14.32 194 PRO A C 1
ATOM 1453 O O . PRO A 1 183 ? 20.490 -9.752 22.038 1.00 17.55 194 PRO A O 1
ATOM 1457 N N . GLU A 1 184 ? 18.374 -9.506 22.751 1.00 14.86 195 GLU A N 1
ATOM 1458 C CA . GLU A 1 184 ? 18.681 -9.901 24.125 1.00 15.80 195 GLU A CA 1
ATOM 1459 C C . GLU A 1 184 ? 18.361 -11.358 24.444 1.00 15.58 195 GLU A C 1
ATOM 1460 O O . GLU A 1 184 ? 19.153 -12.045 25.089 1.00 17.18 195 GLU A O 1
ATOM 1466 N N . THR A 1 185 ? 17.201 -11.826 23.996 1.00 13.67 196 THR A N 1
ATOM 1467 C CA . THR A 1 185 ? 16.781 -13.198 24.260 1.00 12.08 196 THR A CA 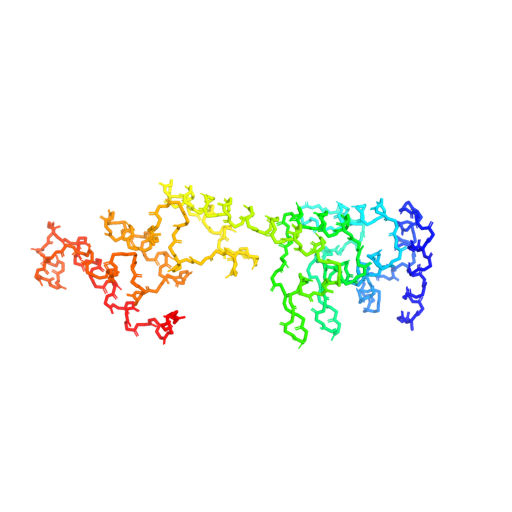1
ATOM 1468 C C . THR A 1 185 ? 17.087 -14.137 23.103 1.00 11.52 196 THR A C 1
ATOM 1469 O O . THR A 1 185 ? 17.234 -15.346 23.294 1.00 13.47 196 THR A O 1
ATOM 1473 N N . GLY A 1 186 ? 17.170 -13.577 21.902 1.00 11.27 197 GLY A N 1
ATOM 1474 C CA . GLY A 1 186 ? 17.429 -14.388 20.729 1.00 11.52 197 GLY A CA 1
ATOM 1475 C C . GLY A 1 186 ? 16.163 -15.067 20.230 1.00 11.10 197 GLY A C 1
ATOM 1476 O O . GLY A 1 186 ? 16.184 -15.766 19.221 1.00 10.99 197 GLY A O 1
ATOM 1477 N N . ASP A 1 187 ? 15.052 -14.848 20.929 1.00 8.97 198 ASP A N 1
ATOM 1478 C CA . ASP A 1 187 ? 13.780 -15.460 20.559 1.00 8.34 198 ASP A CA 1
ATOM 1479 C C . ASP A 1 187 ? 12.959 -14.629 19.580 1.00 8.17 198 ASP A C 1
ATOM 1480 O O . ASP A 1 187 ? 13.164 -13.426 19.437 1.00 7.46 198 ASP A O 1
ATOM 1485 N N . THR A 1 188 ? 12.023 -15.298 18.913 1.00 6.82 199 THR A N 1
ATOM 1486 C CA . THR A 1 188 ? 11.130 -14.673 17.945 1.00 7.45 199 THR A CA 1
ATOM 1487 C C . THR A 1 188 ? 9.748 -14.643 18.600 1.00 6.83 199 THR A C 1
ATOM 1488 O O . THR A 1 188 ? 9.278 -15.646 19.147 1.00 6.98 199 THR A O 1
ATOM 1492 N N . VAL A 1 189 ? 9.096 -13.489 18.530 1.00 6.39 200 VAL A N 1
ATOM 1493 C CA . VAL A 1 189 ? 7.830 -13.290 19.217 1.00 6.41 200 VAL A CA 1
ATOM 1494 C C . VAL A 1 189 ? 6.671 -14.248 18.944 1.00 6.09 200 VAL A C 1
ATOM 1495 O O . VAL A 1 189 ? 6.042 -14.724 19.889 1.00 7.09 200 VAL A O 1
ATOM 1499 N N . LEU A 1 190 ? 6.374 -14.547 17.685 1.00 5.54 201 LEU A N 1
ATOM 1500 C CA . LEU A 1 190 ? 5.271 -15.465 17.412 1.00 6.08 201 LEU A CA 1
ATOM 1501 C C . LEU A 1 190 ? 5.523 -16.807 18.095 1.00 7.55 201 LEU A C 1
ATOM 1502 O O . LEU A 1 190 ? 4.644 -17.339 18.776 1.00 6.42 201 LEU A O 1
ATOM 1507 N N . HIS A 1 191 ? 6.728 -17.343 17.921 1.00 7.03 202 HIS A N 1
ATOM 1508 C CA . HIS A 1 191 ? 7.087 -18.621 18.526 1.00 7.26 202 HIS A CA 1
ATOM 1509 C C . HIS A 1 191 ? 6.868 -18.610 20.035 1.00 6.65 202 HIS A C 1
ATOM 1510 O O . HIS A 1 191 ? 6.329 -19.565 20.600 1.00 5.91 202 HIS A O 1
ATOM 1517 N N . GLU A 1 192 ? 7.276 -17.525 20.684 1.00 6.47 203 GLU A N 1
ATOM 1518 C CA . GLU A 1 192 ? 7.119 -17.426 22.124 1.00 6.78 203 GLU A CA 1
ATOM 1519 C C . GLU A 1 192 ? 5.662 -17.465 22.552 1.00 6.90 203 GLU A C 1
ATOM 1520 O O . GLU A 1 192 ? 5.336 -18.075 23.563 1.00 7.61 203 GLU A O 1
ATOM 1526 N N . PHE A 1 193 ? 4.772 -16.842 21.786 1.00 7.05 204 PHE A N 1
ATOM 1527 C CA . PHE A 1 193 ? 3.370 -16.869 22.172 1.00 6.02 204 PHE A CA 1
ATOM 1528 C C . PHE A 1 193 ? 2.671 -18.165 21.797 1.00 5.63 204 PHE A C 1
ATOM 1529 O O . PHE A 1 193 ? 1.629 -18.497 22.356 1.00 6.41 204 PHE A O 1
ATOM 1537 N N . VAL A 1 194 ? 3.251 -18.910 20.863 1.00 6.12 205 VAL A N 1
ATOM 1538 C CA . VAL A 1 194 ? 2.688 -20.206 20.513 1.00 5.63 205 VAL A CA 1
ATOM 1539 C C . VAL A 1 194 ? 2.973 -21.100 21.728 1.00 7.99 205 VAL A C 1
ATOM 1540 O O . VAL A 1 194 ? 2.101 -21.843 22.193 1.00 7.14 205 VAL A O 1
ATOM 1544 N N . LYS A 1 195 ? 4.190 -21.004 22.256 1.00 7.64 206 LYS A N 1
ATOM 1545 C CA . LYS A 1 195 ? 4.572 -21.786 23.429 1.00 8.40 206 LYS A CA 1
ATOM 1546 C C . LYS A 1 195 ? 3.768 -21.362 24.659 1.00 8.13 206 LYS A C 1
ATOM 1547 O O . LYS A 1 195 ? 3.458 -22.191 25.518 1.00 8.92 206 LYS A O 1
ATOM 1553 N N . LYS A 1 196 ? 3.411 -20.079 24.728 1.00 7.86 207 LYS A N 1
ATOM 1554 C CA . LYS A 1 196 ? 2.634 -19.551 25.850 1.00 8.44 207 LYS A CA 1
ATOM 1555 C C . LYS A 1 196 ? 1.169 -19.974 25.708 1.00 9.31 207 LYS A C 1
ATOM 1556 O O . LYS A 1 196 ? 0.413 -19.965 26.680 1.00 10.04 207 LYS A O 1
ATOM 1562 N N . ARG A 1 197 ? 0.784 -20.343 24.487 1.00 8.52 208 ARG A N 1
ATOM 1563 C CA . ARG A 1 197 ? -0.574 -20.777 24.172 1.00 9.48 208 ARG A CA 1
ATOM 1564 C C . ARG A 1 197 ? -1.601 -19.645 24.270 1.00 9.47 208 ARG A C 1
ATOM 1565 O O . ARG A 1 197 ? -2.779 -19.874 24.557 1.00 9.40 208 ARG A O 1
ATOM 1573 N N . ASP A 1 198 ? -1.135 -18.422 24.023 1.00 8.48 209 ASP A N 1
ATOM 1574 C CA . ASP A 1 198 ? -1.984 -17.229 24.032 1.00 8.54 209 ASP A CA 1
ATOM 1575 C C . ASP A 1 198 ? -2.416 -17.061 22.577 1.00 8.20 209 ASP A C 1
ATOM 1576 O O . ASP A 1 198 ? -1.738 -16.390 21.796 1.00 8.39 209 ASP A O 1
ATOM 1581 N N . VAL A 1 199 ? -3.540 -17.670 22.218 1.00 8.17 210 VAL A N 1
ATOM 1582 C CA . VAL A 1 199 ? -4.023 -17.613 20.838 1.00 8.80 210 VAL A CA 1
ATOM 1583 C C . VAL A 1 199 ? -4.391 -16.214 20.351 1.00 10.49 210 VAL A C 1
ATOM 1584 O O . VAL A 1 199 ? -4.127 -15.870 19.197 1.00 8.87 210 VAL A O 1
ATOM 1588 N N . ILE A 1 200 ? -4.994 -15.404 21.212 1.00 8.90 211 ILE A N 1
ATOM 1589 C CA . ILE A 1 200 ? -5.359 -14.053 20.813 1.00 10.00 211 ILE A CA 1
ATOM 1590 C C . ILE A 1 200 ? -4.111 -13.270 20.412 1.00 9.07 211 ILE A C 1
ATOM 1591 O O . ILE A 1 200 ? -4.108 -12.588 19.385 1.00 9.98 211 ILE A O 1
ATOM 1596 N N . MET A 1 201 ? -3.048 -13.372 21.205 1.00 7.81 212 MET A N 1
ATOM 1597 C CA . MET A 1 201 ? -1.823 -12.659 20.865 1.00 7.70 212 MET A CA 1
ATOM 1598 C C . MET A 1 201 ? -1.241 -13.212 19.568 1.00 7.34 212 MET A C 1
ATOM 1599 O O . MET A 1 201 ? -0.739 -12.454 18.738 1.00 7.69 212 MET A O 1
ATOM 1604 N N . CYS A 1 202 ? -1.300 -14.530 19.392 1.00 6.90 213 CYS A N 1
ATOM 1605 C CA . CYS A 1 202 ? -0.783 -15.127 18.164 1.00 7.41 213 CYS A CA 1
ATOM 1606 C C . CYS A 1 202 ? -1.528 -14.548 16.961 1.00 8.29 213 CYS A C 1
ATOM 1607 O O . CYS A 1 202 ? -0.906 -14.166 15.972 1.00 8.93 213 CYS A O 1
ATOM 1610 N N . ARG A 1 203 ? -2.856 -14.477 17.051 1.00 9.60 214 ARG A N 1
ATOM 1611 C CA . ARG A 1 203 ? -3.666 -13.932 15.963 1.00 9.71 214 ARG A CA 1
ATOM 1612 C C . ARG A 1 203 ? -3.279 -12.483 15.686 1.00 9.70 214 ARG A C 1
ATOM 1613 O O . ARG A 1 203 ? -3.151 -12.079 14.530 1.00 9.58 214 ARG A O 1
ATOM 1621 N N . TRP A 1 204 ? -3.086 -11.705 16.747 1.00 8.83 215 TRP A N 1
ATOM 1622 C CA . TRP A 1 204 ? -2.714 -10.299 16.609 1.00 9.45 215 TRP A CA 1
ATOM 1623 C C . TRP A 1 204 ? -1.367 -10.174 15.901 1.00 10.04 215 TRP A C 1
ATOM 1624 O O . TRP A 1 204 ? -1.195 -9.357 15.000 1.00 9.64 215 TRP A O 1
ATOM 1635 N N . LEU A 1 205 ? -0.406 -10.994 16.312 1.00 9.12 216 LEU A N 1
ATOM 1636 C CA . LEU A 1 205 ? 0.917 -10.954 15.709 1.00 8.59 216 LEU A CA 1
ATOM 1637 C C . LEU A 1 205 ? 0.868 -11.321 14.230 1.00 8.76 216 LEU A C 1
ATOM 1638 O O . LEU A 1 205 ? 1.497 -10.660 13.402 1.00 9.11 216 LEU A O 1
ATOM 1643 N N . LEU A 1 206 ? 0.110 -12.362 13.896 1.00 9.18 217 LEU A N 1
ATOM 1644 C CA . LEU A 1 206 ? -0.015 -12.793 12.510 1.00 11.43 217 LEU A CA 1
ATOM 1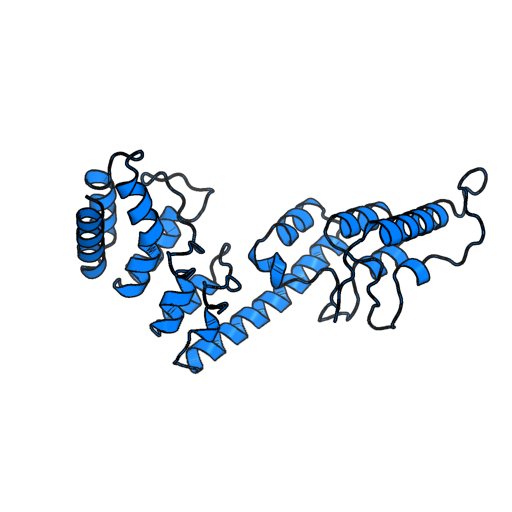645 C C . LEU A 1 206 ? -0.622 -11.691 11.653 1.00 12.37 217 LEU A C 1
ATOM 1646 O O . LEU A 1 206 ? -0.186 -11.467 10.525 1.00 13.12 217 LEU A O 1
ATOM 1651 N N . GLU A 1 207 ? -1.619 -10.993 12.187 1.00 12.56 218 GLU A N 1
ATOM 1652 C CA . GLU A 1 207 ? -2.256 -9.926 11.425 1.00 15.12 218 GLU A CA 1
ATOM 1653 C C . GLU A 1 207 ? -1.353 -8.705 11.281 1.00 14.41 218 GLU A C 1
ATOM 1654 O O . GLU A 1 207 ? -1.605 -7.836 10.446 1.00 15.76 218 GLU A O 1
ATOM 1660 N N . HIS A 1 208 ? -0.297 -8.641 12.087 1.00 13.94 219 HIS A N 1
ATOM 1661 C CA . HIS A 1 208 ? 0.629 -7.519 12.011 1.00 13.70 219 HIS A CA 1
ATOM 1662 C C . HIS A 1 208 ? 1.973 -7.849 11.370 1.00 13.88 219 HIS A C 1
ATOM 1663 O O . HIS A 1 208 ? 2.965 -7.161 11.606 1.00 15.09 219 HIS A O 1
ATOM 1670 N N . GLY A 1 209 ? 2.010 -8.908 10.566 1.00 13.66 220 GLY A N 1
ATOM 1671 C CA . GLY A 1 209 ? 3.243 -9.250 9.882 1.00 13.46 220 GLY A CA 1
ATOM 1672 C C . GLY A 1 209 ? 3.993 -10.507 10.271 1.00 12.38 220 GLY A C 1
ATOM 1673 O O . GLY A 1 209 ? 4.881 -10.933 9.534 1.00 12.96 220 GLY A O 1
ATOM 1674 N N . ALA A 1 210 ? 3.663 -11.107 11.412 1.00 11.32 221 ALA A N 1
ATOM 1675 C CA . ALA A 1 210 ? 4.359 -12.320 11.831 1.00 11.47 221 ALA A CA 1
ATOM 1676 C C . ALA A 1 210 ? 4.192 -13.390 10.758 1.00 10.64 221 ALA A C 1
ATOM 1677 O O . ALA A 1 210 ? 3.084 -13.641 10.289 1.00 11.19 221 ALA A O 1
ATOM 1679 N N . ASP A 1 211 ? 5.302 -14.019 10.384 1.00 10.40 222 ASP A N 1
ATOM 1680 C CA . ASP A 1 211 ? 5.316 -15.049 9.347 1.00 10.03 222 ASP A CA 1
ATOM 1681 C C . ASP A 1 211 ? 5.403 -16.472 9.914 1.00 9.22 222 ASP A C 1
ATOM 1682 O O . ASP A 1 211 ? 6.339 -16.800 10.639 1.00 8.83 222 ASP A O 1
ATOM 1687 N N . PRO A 1 212 ? 4.421 -17.336 9.590 1.00 8.92 223 PRO A N 1
ATOM 1688 C CA . PRO A 1 212 ? 4.418 -18.718 10.084 1.00 9.53 223 PRO A CA 1
ATOM 1689 C C . PRO A 1 212 ? 5.525 -19.587 9.482 1.00 9.18 223 PRO A C 1
ATOM 1690 O O . PRO A 1 212 ? 5.767 -20.706 9.937 1.00 11.26 223 PRO A O 1
ATOM 1694 N N . PHE A 1 213 ? 6.198 -19.060 8.462 1.00 8.26 224 PHE A N 1
ATOM 1695 C CA . PHE A 1 213 ? 7.282 -19.778 7.795 1.00 8.81 224 PHE A CA 1
ATOM 1696 C C . PHE A 1 213 ? 8.637 -19.473 8.423 1.00 9.28 224 PHE A C 1
ATOM 1697 O O . PHE A 1 213 ? 9.631 -20.121 8.111 1.00 9.21 224 PHE A O 1
ATOM 1705 N N . LYS A 1 214 ? 8.675 -18.487 9.311 1.00 8.15 225 LYS A N 1
ATOM 1706 C CA . LYS A 1 214 ? 9.928 -18.096 9.944 1.00 8.84 225 LYS A CA 1
ATOM 1707 C C . LYS A 1 214 ? 10.403 -19.069 11.016 1.00 8.73 225 LYS A C 1
ATOM 1708 O O . LYS A 1 214 ? 9.634 -19.481 11.887 1.00 10.10 225 LYS A O 1
ATOM 1714 N N . ARG A 1 215 ? 11.679 -19.431 10.944 1.00 9.74 226 ARG A N 1
ATOM 1715 C CA . ARG A 1 215 ? 12.286 -20.334 11.915 1.00 9.64 226 ARG A CA 1
ATOM 1716 C C . ARG A 1 215 ? 13.042 -19.515 12.957 1.00 9.65 226 ARG A C 1
ATOM 1717 O O . ARG A 1 215 ? 13.764 -18.573 12.613 1.00 11.35 226 ARG A O 1
ATOM 1725 N N . ASP A 1 216 ? 12.866 -19.857 14.231 1.00 9.56 227 ASP A N 1
ATOM 1726 C CA . ASP A 1 216 ? 13.560 -19.133 15.289 1.00 9.63 227 ASP A CA 1
ATOM 1727 C C . ASP A 1 216 ? 15.002 -19.611 15.439 1.00 10.20 227 ASP A C 1
ATOM 1728 O O . ASP A 1 216 ? 15.491 -20.383 14.613 1.00 12.12 227 ASP A O 1
ATOM 1733 N N . ARG A 1 217 ? 15.679 -19.153 16.487 1.00 10.33 228 ARG A N 1
ATOM 1734 C CA . ARG A 1 217 ? 17.073 -19.516 16.709 1.00 11.21 228 ARG A CA 1
ATOM 1735 C C .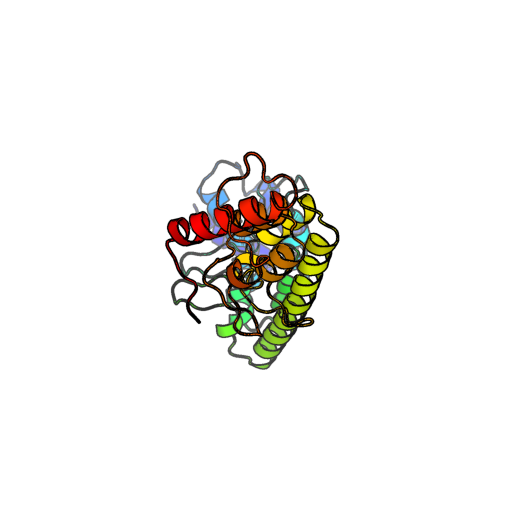 ARG A 1 217 ? 17.320 -21.012 16.844 1.00 13.46 228 ARG A C 1
ATOM 1736 O O . ARG A 1 217 ? 18.439 -21.477 16.623 1.00 15.21 228 ARG A O 1
ATOM 1744 N N . LYS A 1 218 ? 16.283 -21.762 17.200 1.00 13.19 229 LYS A N 1
ATOM 1745 C CA . LYS A 1 218 ? 16.415 -23.207 17.347 1.00 16.42 229 LYS A CA 1
ATOM 1746 C C . LYS A 1 218 ? 16.006 -23.906 16.057 1.00 16.70 229 LYS A C 1
ATOM 1747 O O . LYS A 1 218 ? 15.912 -25.133 16.007 1.00 20.03 229 LYS A O 1
ATOM 1753 N N . GLY A 1 219 ? 15.772 -23.111 15.016 1.00 15.53 230 GLY A N 1
ATOM 1754 C CA . GLY A 1 219 ? 15.380 -23.650 13.724 1.00 14.78 230 GLY A CA 1
ATOM 1755 C C . GLY A 1 219 ? 13.949 -24.147 13.669 1.00 13.73 230 GLY A C 1
ATOM 1756 O O . GLY A 1 219 ? 13.552 -24.811 12.710 1.00 15.78 230 GLY A O 1
ATOM 1757 N N . LYS A 1 220 ? 13.163 -23.809 14.686 1.00 11.95 231 LYS A N 1
ATOM 1758 C CA . LYS A 1 220 ? 11.775 -24.249 14.763 1.00 10.53 231 LYS A CA 1
ATOM 1759 C C . LYS A 1 220 ? 10.747 -23.312 14.142 1.00 9.18 231 LYS A C 1
ATOM 1760 O O . LYS A 1 220 ? 10.858 -22.086 14.238 1.00 8.76 231 LYS A O 1
ATOM 1766 N N . LEU A 1 221 ? 9.749 -23.909 13.498 1.00 8.93 232 LEU A N 1
ATOM 1767 C CA . LEU A 1 221 ? 8.653 -23.159 12.901 1.00 9.10 232 LEU A CA 1
ATOM 1768 C C . LEU A 1 221 ? 7.623 -23.018 14.012 1.00 8.75 232 LEU A C 1
ATOM 1769 O O . LEU A 1 221 ? 7.577 -23.845 14.923 1.00 9.34 232 LEU A O 1
ATOM 1774 N N . PRO A 1 222 ? 6.786 -21.975 13.961 1.00 7.77 233 PRO A N 1
ATOM 1775 C CA . PRO A 1 222 ? 5.772 -21.804 15.004 1.00 8.49 233 PRO A CA 1
ATOM 1776 C C . PRO A 1 222 ? 4.890 -23.047 15.185 1.00 9.33 233 PRO A C 1
ATOM 1777 O O . PRO A 1 222 ? 4.584 -23.444 16.311 1.00 9.30 233 PRO A O 1
ATOM 1781 N N . ILE A 1 223 ? 4.497 -23.674 14.079 1.00 8.46 234 ILE A N 1
ATOM 1782 C CA . ILE A 1 223 ? 3.633 -24.849 14.142 1.00 10.53 234 ILE A CA 1
ATOM 1783 C C . ILE A 1 223 ? 4.266 -26.036 14.874 1.00 10.26 234 ILE A C 1
ATOM 1784 O O . ILE A 1 223 ? 3.564 -26.860 15.465 1.00 12.41 234 ILE A O 1
ATOM 1789 N N . GLU A 1 224 ? 5.591 -26.116 14.847 1.00 10.33 235 GLU A N 1
ATOM 1790 C CA . GLU A 1 224 ? 6.288 -27.213 15.503 1.00 10.89 235 GLU A CA 1
ATOM 1791 C C . GLU A 1 224 ? 6.372 -27.013 17.013 1.00 11.22 235 GLU A C 1
ATOM 1792 O O . GLU A 1 224 ? 6.842 -27.888 17.736 1.00 11.75 235 GLU A O 1
ATOM 1798 N N . LEU A 1 225 ? 5.903 -25.862 17.486 1.00 10.67 236 LEU A N 1
ATOM 1799 C CA . LEU A 1 225 ? 5.925 -25.552 18.912 1.00 11.94 236 LEU A CA 1
ATOM 1800 C C . LEU A 1 225 ? 4.561 -25.773 19.561 1.00 11.87 236 LEU A C 1
ATOM 1801 O O . LEU A 1 225 ? 4.376 -25.531 20.758 1.00 12.42 236 LEU A O 1
ATOM 1806 N N . VAL A 1 226 ? 3.603 -26.222 18.758 1.00 12.06 237 VAL A N 1
ATOM 1807 C CA . VAL A 1 226 ? 2.267 -26.523 19.253 1.00 12.97 237 VAL A CA 1
ATOM 1808 C C . VAL A 1 226 ? 2.364 -27.903 19.900 1.00 14.66 237 VAL A C 1
ATOM 1809 O O . VAL A 1 226 ? 3.164 -28.735 19.463 1.00 13.97 237 VAL A O 1
ATOM 1813 N N . ARG A 1 227 ? 1.577 -28.139 20.947 1.00 15.40 238 ARG A N 1
ATOM 1814 C CA . ARG A 1 227 ? 1.585 -29.440 21.612 1.00 18.22 238 ARG A CA 1
ATOM 1815 C C . ARG A 1 227 ? 1.308 -30.521 20.577 1.00 18.91 238 ARG A C 1
ATOM 1816 O O . ARG A 1 227 ? 0.457 -30.350 19.705 1.00 17.99 238 ARG A O 1
ATOM 1824 N N . LYS A 1 228 ? 2.026 -31.633 20.675 1.00 19.90 239 LYS A N 1
ATOM 1825 C CA . LYS A 1 228 ? 1.846 -32.731 19.736 1.00 23.75 239 LYS A CA 1
ATOM 1826 C C . LYS A 1 228 ? 0.533 -33.463 19.996 1.00 26.28 239 LYS A C 1
ATOM 1827 O O . LYS A 1 228 ? 0.501 -34.433 20.752 1.00 28.47 239 LYS A O 1
ATOM 1833 N N . VAL A 1 229 ? -0.548 -33.000 19.377 1.00 27.08 240 VAL A N 1
ATOM 1834 C CA . VAL A 1 229 ? -1.842 -33.646 19.562 1.00 29.43 240 VAL A CA 1
ATOM 1835 C C . VAL A 1 229 ? -2.398 -34.141 18.226 1.00 29.20 240 VAL A C 1
ATOM 1836 O O . VAL A 1 229 ? -2.109 -33.572 17.173 1.00 29.66 240 VAL A O 1
ATOM 1840 N N . ASN A 1 230 ? -3.203 -35.198 18.282 1.00 29.59 241 ASN A N 1
ATOM 1841 C CA . ASN A 1 230 ? -3.773 -35.818 17.087 1.00 28.85 241 ASN A CA 1
ATOM 1842 C C . ASN A 1 230 ? -5.015 -35.174 16.466 1.00 26.33 241 ASN A C 1
ATOM 1843 O O . ASN A 1 230 ? -5.031 -34.859 15.276 1.00 26.62 241 ASN A O 1
ATOM 1848 N N . GLU A 1 231 ? -6.049 -34.989 17.276 1.00 23.49 242 GLU A N 1
ATOM 1849 C CA . GLU A 1 231 ? -7.326 -34.445 16.818 1.00 19.86 242 GLU A CA 1
ATOM 1850 C C . GLU A 1 231 ? -7.302 -33.122 16.046 1.00 20.33 242 GLU A C 1
ATOM 1851 O O . GLU A 1 231 ? -6.442 -32.268 16.267 1.00 21.60 242 GLU A O 1
ATOM 1857 N N . ASN A 1 232 ? -8.268 -32.966 15.140 1.00 19.74 243 ASN A N 1
ATOM 1858 C CA . ASN A 1 232 ? -8.387 -31.765 14.310 1.00 20.56 243 ASN A CA 1
ATOM 1859 C C . ASN A 1 232 ? -9.694 -31.009 14.538 1.00 19.35 243 ASN A C 1
ATOM 1860 O O . ASN A 1 232 ? -9.933 -29.975 13.918 1.00 20.17 243 ASN A O 1
ATOM 1865 N N . ASP A 1 233 ? -10.539 -31.527 15.423 1.00 16.08 244 ASP A N 1
ATOM 1866 C CA . ASP A 1 233 ? -11.824 -30.903 15.723 1.00 15.99 244 ASP A CA 1
ATOM 1867 C C . ASP A 1 233 ? -11.989 -30.706 17.227 1.00 14.94 244 ASP A C 1
ATOM 1868 O O . ASP A 1 233 ? -11.742 -31.622 18.007 1.00 13.94 244 ASP A O 1
ATOM 1873 N N . THR A 1 234 ? -12.403 -29.506 17.629 1.00 11.66 245 THR A N 1
ATOM 1874 C CA . THR A 1 234 ? -12.580 -29.197 19.044 1.00 11.75 245 THR A CA 1
ATOM 1875 C C . THR A 1 234 ? -13.756 -29.913 19.708 1.00 11.40 245 THR A C 1
ATOM 1876 O O . THR A 1 234 ? -13.785 -30.052 20.930 1.00 12.52 245 THR A O 1
ATOM 1880 N N . ALA A 1 235 ? -14.721 -30.372 18.915 1.00 10.76 246 ALA A N 1
ATOM 1881 C CA . ALA A 1 235 ? -15.889 -31.063 19.468 1.00 11.14 246 ALA A CA 1
ATOM 1882 C C . ALA A 1 235 ? -15.501 -32.288 20.297 1.00 11.98 246 ALA A C 1
ATOM 1883 O O . ALA A 1 235 ? -14.863 -33.211 19.796 1.00 12.80 246 ALA A O 1
ATOM 1885 N N . THR A 1 236 ? -15.907 -32.280 21.564 1.00 12.65 247 THR A N 1
ATOM 1886 C CA . THR A 1 236 ? -15.625 -33.351 22.524 1.00 13.51 247 THR A CA 1
ATOM 1887 C C . THR A 1 236 ? -14.134 -33.535 22.794 1.00 14.06 247 THR A C 1
ATOM 1888 O O . THR A 1 236 ? -13.695 -34.608 23.209 1.00 16.99 247 THR A O 1
ATOM 1892 N N . ASN A 1 237 ? -13.355 -32.489 22.545 1.00 10.57 248 ASN A N 1
ATOM 1893 C CA . ASN A 1 237 ? -11.917 -32.530 22.792 1.00 9.49 248 ASN A CA 1
ATOM 1894 C C . ASN A 1 237 ? -11.578 -31.288 23.600 1.00 9.81 248 ASN A C 1
ATOM 1895 O O . ASN A 1 237 ? -10.596 -30.601 23.334 1.00 8.99 248 ASN A O 1
ATOM 1900 N N . THR A 1 238 ? -12.398 -31.022 24.610 1.00 9.52 249 THR A N 1
ATOM 1901 C CA . THR A 1 238 ? -12.228 -29.838 25.442 1.00 10.55 249 THR A CA 1
ATOM 1902 C C . THR A 1 238 ? -10.874 -29.651 26.120 1.00 10.76 249 THR A C 1
ATOM 1903 O O . THR A 1 238 ? -10.402 -28.521 26.251 1.00 11.09 249 THR A O 1
ATOM 1907 N N . LYS A 1 239 ? -10.230 -30.736 26.536 1.00 9.45 250 LYS A N 1
ATOM 1908 C CA . LYS A 1 239 ? -8.955 -30.600 27.231 1.00 9.77 250 LYS A CA 1
ATOM 1909 C C . LYS A 1 239 ? -7.746 -30.267 26.359 1.00 9.88 250 LYS A C 1
ATOM 1910 O O . LYS A 1 239 ? -6.659 -30.000 26.871 1.00 10.97 250 LYS A O 1
ATOM 1916 N N . ILE A 1 240 ? -7.935 -30.268 25.044 1.00 7.82 251 ILE A N 1
ATOM 1917 C CA . ILE A 1 240 ? -6.860 -29.918 24.116 1.00 8.86 251 ILE A CA 1
ATOM 1918 C C . ILE A 1 240 ? -7.395 -28.939 23.074 1.00 9.46 251 ILE A C 1
ATOM 1919 O O . ILE A 1 240 ? -6.791 -28.749 22.018 1.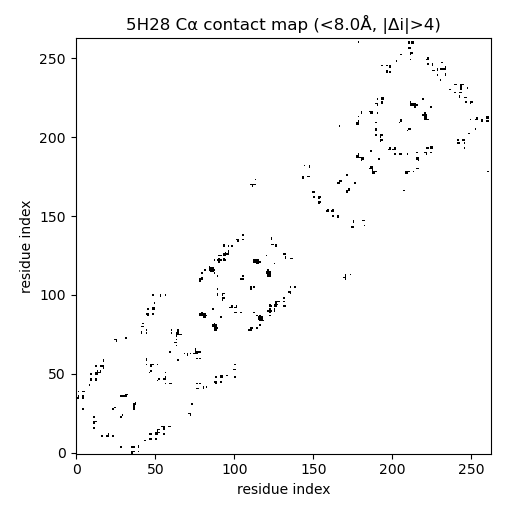00 8.50 251 ILE A O 1
ATOM 1924 N N . ALA A 1 241 ? -8.520 -28.301 23.389 1.00 9.33 252 ALA A N 1
ATOM 1925 C CA . ALA A 1 241 ? -9.150 -27.349 22.479 1.00 8.99 252 ALA A CA 1
ATOM 1926 C C . ALA A 1 241 ? -8.245 -26.189 22.072 1.00 8.68 252 ALA A C 1
ATOM 1927 O O . ALA A 1 241 ? -8.218 -25.804 20.904 1.00 9.44 252 ALA A O 1
ATOM 1929 N N . ILE A 1 242 ? -7.508 -25.631 23.026 1.00 8.54 253 ILE A N 1
ATOM 1930 C CA . ILE A 1 242 ? -6.616 -24.515 22.726 1.00 9.22 253 ILE A CA 1
ATOM 1931 C C . ILE A 1 242 ? -5.526 -24.928 21.743 1.00 9.42 253 ILE A C 1
ATOM 1932 O O . ILE A 1 242 ? -5.191 -24.182 20.825 1.00 10.30 253 ILE A O 1
ATOM 1937 N N . ASP A 1 243 ? -4.987 -26.125 21.934 1.00 9.39 254 ASP A N 1
ATOM 1938 C CA . ASP A 1 243 ? -3.935 -26.637 21.068 1.00 9.52 254 ASP A CA 1
ATOM 1939 C C . ASP A 1 243 ? -4.475 -26.873 19.664 1.00 9.23 254 ASP A C 1
ATOM 1940 O O . ASP A 1 243 ? -3.795 -26.605 18.671 1.00 8.88 254 ASP A O 1
ATOM 1945 N N . ILE A 1 244 ? -5.701 -27.372 19.581 1.00 9.30 255 ILE A N 1
ATOM 1946 C CA . ILE A 1 244 ? -6.317 -27.604 18.286 1.00 9.33 255 ILE A CA 1
ATOM 1947 C C . ILE A 1 244 ? -6.537 -26.258 17.596 1.00 9.83 255 ILE A C 1
ATOM 1948 O O . ILE A 1 244 ? -6.268 -26.114 16.403 1.00 10.90 255 ILE A O 1
ATOM 1953 N N . GLU A 1 245 ? -7.018 -25.274 18.351 1.00 9.67 256 GLU A N 1
ATOM 1954 C CA . GLU A 1 245 ? -7.264 -23.941 17.809 1.00 10.86 256 GLU A CA 1
ATOM 1955 C C . GLU A 1 245 ? -5.964 -23.348 17.277 1.00 11.53 256 GLU A C 1
ATOM 1956 O O . GLU A 1 245 ? -5.922 -22.777 16.186 1.00 12.30 256 GLU A O 1
ATOM 1962 N N . LEU A 1 246 ? -4.901 -23.496 18.057 1.00 11.51 257 LEU A N 1
ATOM 1963 C CA . LEU A 1 246 ? -3.595 -22.971 17.691 1.00 11.05 257 LEU A CA 1
ATOM 1964 C C . LEU A 1 246 ? -3.052 -23.640 16.425 1.00 11.30 257 LEU A C 1
ATOM 1965 O O . LEU A 1 246 ? -2.494 -22.975 15.548 1.00 11.76 257 LEU A O 1
ATOM 1970 N N . LYS A 1 247 ? -3.214 -24.955 16.334 1.00 10.34 258 LYS A N 1
ATOM 1971 C CA . LYS A 1 247 ? -2.749 -25.696 15.167 1.00 10.59 258 LYS A CA 1
ATOM 1972 C C . LYS A 1 247 ? -3.517 -25.234 13.933 1.00 12.18 258 LYS A C 1
ATOM 1973 O O . LYS A 1 247 ? -2.926 -24.975 12.882 1.00 12.15 258 LYS A O 1
ATOM 1979 N N . LYS A 1 248 ? -4.836 -25.124 14.066 1.00 12.67 259 LYS A N 1
ATOM 1980 C CA . LYS A 1 248 ? -5.682 -24.684 12.963 1.00 13.79 259 LYS A CA 1
ATOM 1981 C C . LYS A 1 248 ? -5.321 -23.269 12.517 1.00 12.97 259 LYS A C 1
ATOM 1982 O O . LYS A 1 248 ? -5.295 -22.978 11.321 1.00 12.66 259 LYS A O 1
ATOM 1988 N N . LEU A 1 249 ? -5.049 -22.395 13.481 1.00 11.86 260 LEU A N 1
ATOM 1989 C CA . LEU A 1 249 ? -4.681 -21.012 13.186 1.00 12.01 260 LEU A CA 1
ATOM 1990 C C . LEU A 1 249 ? -3.400 -20.946 12.362 1.00 11.39 260 LEU A C 1
ATOM 1991 O O . LEU A 1 249 ? -3.333 -20.259 11.343 1.00 11.97 260 LEU A O 1
ATOM 1996 N N . LEU A 1 250 ? -2.379 -21.664 12.807 1.00 11.19 261 LEU A N 1
ATOM 1997 C CA . LEU A 1 250 ? -1.107 -21.660 12.104 1.00 10.67 261 LEU A CA 1
ATOM 1998 C C . LEU A 1 250 ? -1.183 -22.338 10.738 1.00 11.56 261 LEU A C 1
ATOM 1999 O O . LEU A 1 250 ? -0.486 -21.936 9.807 1.00 10.96 261 LEU A O 1
ATOM 2004 N N . GLU A 1 251 ? -2.025 -23.359 10.607 1.00 11.80 262 GLU A N 1
ATOM 2005 C CA . GLU A 1 251 ? -2.166 -24.037 9.321 1.00 12.02 262 GLU A CA 1
ATOM 2006 C C . GLU A 1 251 ? -2.817 -23.089 8.322 1.00 12.15 262 GLU A C 1
ATOM 2007 O O . GLU A 1 251 ? -2.404 -23.009 7.163 1.00 12.36 262 GLU A O 1
ATOM 2013 N N . ARG A 1 252 ? -3.831 -22.366 8.785 1.00 12.65 263 ARG A N 1
ATOM 2014 C CA . ARG A 1 252 ? -4.542 -21.399 7.955 1.00 14.07 263 ARG A CA 1
ATOM 2015 C C . ARG A 1 252 ? -3.598 -20.264 7.568 1.00 14.33 263 ARG A C 1
ATOM 2016 O O . ARG A 1 252 ? -3.552 -19.846 6.409 1.00 14.55 263 ARG A O 1
ATOM 2024 N N . ALA A 1 253 ? -2.845 -19.772 8.546 1.00 13.64 264 ALA A N 1
ATOM 2025 C CA . ALA A 1 253 ? -1.906 -18.681 8.313 1.00 13.17 264 ALA A CA 1
ATOM 2026 C C . ALA A 1 253 ? -0.830 -19.093 7.320 1.00 13.61 264 ALA A C 1
ATOM 2027 O O . ALA A 1 253 ? -0.375 -18.280 6.517 1.00 14.63 264 ALA A O 1
ATOM 2029 N N . THR A 1 254 ? -0.422 -20.355 7.378 1.00 12.86 265 THR A N 1
ATOM 2030 C CA . THR A 1 254 ? 0.597 -20.857 6.468 1.00 12.59 265 THR A CA 1
ATOM 2031 C C . THR A 1 254 ? 0.065 -20.815 5.036 1.00 14.76 265 THR A C 1
ATOM 2032 O O . THR A 1 254 ? 0.818 -20.573 4.092 1.00 15.40 265 THR A O 1
ATOM 2036 N N . ARG A 1 255 ? -1.237 -21.035 4.881 1.00 15.80 266 ARG A N 1
ATOM 2037 C CA . ARG A 1 255 ? -1.857 -21.003 3.561 1.00 17.08 266 ARG A CA 1
ATOM 2038 C C . ARG A 1 255 ? -2.086 -19.566 3.090 1.00 17.86 266 ARG A C 1
ATOM 2039 O O . ARG A 1 255 ? -1.922 -19.258 1.909 1.00 19.46 266 ARG A O 1
ATOM 2047 N N . GLU A 1 256 ? -2.452 -18.691 4.024 1.00 18.09 267 GLU A N 1
ATOM 2048 C CA . GLU A 1 256 ? -2.739 -17.289 3.721 1.00 18.38 267 GLU A CA 1
ATOM 2049 C C . GLU A 1 256 ? -1.547 -16.337 3.616 1.00 17.45 267 GLU A C 1
ATOM 2050 O O . GLU A 1 256 ? -1.621 -15.332 2.908 1.00 18.23 267 GLU A O 1
ATOM 2056 N N . GLN A 1 257 ? -0.463 -16.638 4.324 1.00 15.41 268 GLN A N 1
ATOM 2057 C CA . GLN A 1 257 ? 0.719 -15.773 4.337 1.00 14.32 268 GLN A CA 1
ATOM 2058 C C . GLN A 1 257 ? 1.055 -15.122 2.993 1.00 14.65 268 GLN A C 1
ATOM 2059 O O . GLN A 1 257 ? 1.232 -13.904 2.923 1.00 15.41 268 GLN A O 1
ATOM 2065 N N . SER A 1 258 ? 1.145 -15.935 1.944 1.00 13.92 269 SER A N 1
ATOM 2066 C CA . SER A 1 258 ? 1.445 -15.468 0.590 1.00 15.63 269 SER A CA 1
ATOM 2067 C C . SER A 1 258 ? 2.887 -15.007 0.360 1.00 15.88 269 SER A C 1
ATOM 2068 O O . SER A 1 258 ? 3.522 -15.404 -0.619 1.00 16.93 269 SER A O 1
ATOM 2071 N N . VAL A 1 259 ? 3.408 -14.173 1.252 1.00 14.60 270 VAL A N 1
ATOM 2072 C CA . VAL A 1 259 ? 4.778 -13.692 1.108 1.00 15.57 270 VAL A CA 1
ATOM 2073 C C . VAL A 1 259 ? 5.673 -14.195 2.239 1.00 13.88 270 VAL A C 1
ATOM 2074 O O . VAL A 1 259 ? 5.562 -13.759 3.385 1.00 15.81 270 VAL A O 1
ATOM 2078 N N . ILE A 1 260 ? 6.560 -15.123 1.895 1.00 13.07 271 ILE A N 1
ATOM 2079 C CA . ILE A 1 260 ? 7.480 -15.727 2.854 1.00 12.99 271 ILE A CA 1
ATOM 2080 C C . ILE A 1 260 ? 8.670 -14.814 3.115 1.00 13.01 271 ILE A C 1
ATOM 2081 O O . ILE A 1 260 ? 9.260 -14.279 2.180 1.00 14.77 271 ILE A O 1
ATOM 2086 N N . ASP A 1 261 ? 9.029 -14.633 4.382 1.00 12.09 272 ASP A N 1
ATOM 2087 C CA . ASP A 1 261 ? 10.171 -13.789 4.702 1.00 13.55 272 ASP A CA 1
ATOM 2088 C C . ASP A 1 261 ? 11.424 -14.511 4.207 1.00 13.81 272 ASP A C 1
ATOM 2089 O O . ASP A 1 261 ? 11.606 -15.700 4.464 1.00 15.98 272 ASP A O 1
ATOM 2094 N N . VAL A 1 262 ? 12.277 -13.797 3.481 1.00 12.02 273 VAL A N 1
ATOM 2095 C CA . VAL A 1 262 ? 13.500 -14.387 2.953 1.00 11.11 273 VAL A CA 1
ATOM 2096 C C . VAL A 1 262 ? 14.731 -13.765 3.594 1.00 10.58 273 VAL A C 1
ATOM 2097 O O . VAL A 1 262 ? 14.906 -12.547 3.554 1.00 11.43 273 VAL A O 1
ATOM 2101 N N . THR A 1 263 ? 15.572 -14.609 4.189 1.00 10.80 274 THR A N 1
ATOM 2102 C CA . THR A 1 263 ? 16.804 -14.160 4.833 1.00 11.87 274 THR A CA 1
ATOM 2103 C C . THR A 1 263 ? 17.920 -15.165 4.564 1.00 13.72 274 THR A C 1
ATOM 2104 O O . THR A 1 263 ? 17.677 -16.233 3.987 1.00 12.24 274 THR A O 1
#